Protein AF-A0A3D4JGZ0-F1 (afdb_monomer_lite)

Radius of gyration: 23.17 Å; chains: 1; bounding box: 49×45×63 Å

Structure (mmCIF, N/CA/C/O backbone):
data_AF-A0A3D4JGZ0-F1
#
_entry.id   AF-A0A3D4JGZ0-F1
#
loop_
_atom_site.group_PDB
_atom_site.id
_atom_site.type_symbol
_atom_site.label_atom_id
_atom_site.label_alt_id
_atom_site.label_comp_id
_atom_site.label_asym_id
_atom_site.label_entity_id
_atom_site.label_seq_id
_atom_site.pdbx_PDB_ins_code
_atom_site.Cartn_x
_atom_site.Cartn_y
_atom_site.Cartn_z
_atom_site.occupancy
_atom_site.B_iso_or_equiv
_atom_site.auth_seq_id
_atom_site.auth_comp_id
_atom_site.auth_asym_id
_atom_site.auth_atom_id
_atom_site.pdbx_PDB_model_num
ATOM 1 N N . MET A 1 1 ? -11.732 0.462 -23.921 1.00 42.34 1 MET A N 1
ATOM 2 C CA . MET A 1 1 ? -11.668 0.597 -22.450 1.00 42.34 1 MET A CA 1
ATOM 3 C C . MET A 1 1 ? -11.248 -0.752 -21.908 1.00 42.34 1 MET A C 1
ATOM 5 O O . MET A 1 1 ? -11.884 -1.733 -22.258 1.00 42.34 1 MET A O 1
ATOM 9 N N . ASP A 1 2 ? -10.131 -0.808 -21.186 1.00 44.56 2 ASP A N 1
ATOM 10 C CA . ASP A 1 2 ? -9.617 -2.043 -20.581 1.00 44.56 2 ASP A CA 1
ATOM 11 C C . ASP A 1 2 ? -10.617 -2.496 -19.506 1.00 44.56 2 ASP A C 1
ATOM 13 O O . ASP A 1 2 ? -10.952 -1.706 -18.616 1.00 44.56 2 ASP A O 1
ATOM 17 N N . ASP A 1 3 ? -11.158 -3.706 -19.640 1.00 46.50 3 ASP A N 1
ATOM 18 C CA . ASP A 1 3 ? -12.202 -4.254 -18.772 1.00 46.50 3 ASP A CA 1
ATOM 19 C C . ASP A 1 3 ? -11.590 -4.650 -17.423 1.00 46.50 3 ASP A C 1
ATOM 21 O O . ASP A 1 3 ? -11.393 -5.825 -17.106 1.00 46.50 3 ASP A O 1
ATOM 25 N N . ARG A 1 4 ? -11.267 -3.635 -16.609 1.00 50.75 4 ARG A N 1
ATOM 26 C CA . ARG A 1 4 ? -10.767 -3.812 -15.237 1.00 50.75 4 ARG A CA 1
ATOM 27 C C . ARG A 1 4 ? -11.737 -4.646 -14.392 1.00 50.75 4 ARG A C 1
ATOM 29 O O . ARG A 1 4 ? -11.326 -5.173 -13.364 1.00 50.75 4 ARG A O 1
ATOM 36 N N . SER A 1 5 ? -12.990 -4.819 -14.832 1.00 50.12 5 SER A N 1
ATOM 37 C CA . SER A 1 5 ? -14.014 -5.586 -14.125 1.00 50.12 5 SER A CA 1
ATOM 38 C C . SER A 1 5 ? -13.650 -7.076 -13.985 1.00 50.12 5 SER A C 1
ATOM 40 O O . SER A 1 5 ? -13.947 -7.679 -12.952 1.00 50.12 5 SER A O 1
ATOM 42 N N . LYS A 1 6 ? -12.870 -7.653 -14.912 1.00 47.19 6 LYS A N 1
ATOM 43 C CA . LYS A 1 6 ? -12.412 -9.056 -14.816 1.00 47.19 6 LYS A CA 1
ATOM 44 C C . LYS A 1 6 ? -11.413 -9.320 -13.686 1.00 47.19 6 LYS A C 1
ATOM 46 O O . LYS A 1 6 ? -11.340 -10.443 -13.201 1.00 47.19 6 LYS A O 1
ATOM 51 N N . TYR A 1 7 ? -10.709 -8.293 -13.209 1.00 50.44 7 TYR A N 1
ATOM 52 C CA . TYR A 1 7 ? -9.808 -8.396 -12.053 1.00 50.44 7 TYR A CA 1
ATOM 53 C C . TYR A 1 7 ? -10.480 -7.968 -10.729 1.00 50.44 7 TYR A C 1
ATOM 55 O O . TYR A 1 7 ? -9.919 -8.168 -9.654 1.00 50.44 7 TYR A O 1
ATOM 63 N N . THR A 1 8 ? -11.715 -7.442 -10.770 1.00 48.88 8 THR A N 1
ATOM 64 C CA . THR A 1 8 ? -12.415 -6.875 -9.592 1.00 48.88 8 THR A CA 1
ATOM 65 C C . THR A 1 8 ? -13.143 -7.880 -8.689 1.00 48.88 8 THR A C 1
ATOM 67 O O . THR A 1 8 ? -13.737 -7.487 -7.684 1.00 48.88 8 THR A O 1
ATOM 70 N N . GLN A 1 9 ? -13.080 -9.183 -8.985 1.00 54.00 9 GLN A N 1
ATOM 71 C CA . GLN A 1 9 ? -13.605 -10.241 -8.102 1.00 54.00 9 GLN A CA 1
ATOM 72 C C . GLN A 1 9 ? -12.519 -10.980 -7.297 1.00 54.00 9 GLN A C 1
ATOM 74 O O . GLN A 1 9 ? -12.815 -11.976 -6.630 1.00 54.00 9 GLN A O 1
ATOM 79 N N . GLY A 1 10 ? -11.276 -10.489 -7.320 1.00 79.69 10 GLY A N 1
ATOM 80 C CA . GLY A 1 10 ? -10.166 -11.057 -6.555 1.00 79.69 10 GLY A CA 1
ATOM 81 C C . GLY A 1 10 ? -10.317 -10.908 -5.035 1.00 79.69 10 GLY A C 1
ATOM 82 O O . GLY A 1 10 ? -11.078 -10.077 -4.533 1.00 79.69 10 GLY A O 1
ATOM 83 N N . GLY A 1 11 ? -9.554 -11.711 -4.284 1.00 83.12 11 GLY A N 1
ATOM 84 C CA . GLY A 1 11 ? -9.523 -11.660 -2.816 1.00 83.12 11 GLY A CA 1
ATOM 85 C C . GLY A 1 11 ? -9.167 -10.276 -2.258 1.00 83.12 11 GLY A C 1
ATOM 86 O O . GLY A 1 11 ? -9.759 -9.856 -1.265 1.00 83.12 11 GLY A O 1
ATOM 87 N N . TYR A 1 12 ? -8.292 -9.530 -2.945 1.00 86.88 12 TYR A N 1
ATOM 88 C CA . TYR A 1 12 ? -7.923 -8.156 -2.584 1.00 86.88 12 TYR A CA 1
ATOM 89 C C . TYR A 1 12 ? -9.131 -7.211 -2.538 1.00 86.88 12 TYR A C 1
ATOM 91 O O . TYR A 1 12 ? -9.366 -6.576 -1.516 1.00 86.88 12 TYR A O 1
ATOM 99 N N . GLU A 1 13 ? -9.951 -7.159 -3.592 1.00 88.88 13 GLU A N 1
ATOM 100 C CA . GLU A 1 13 ? -11.115 -6.263 -3.639 1.00 88.88 13 GLU A CA 1
ATOM 101 C C . GLU A 1 13 ? -12.182 -6.636 -2.606 1.00 88.88 13 GLU A C 1
ATOM 103 O O . GLU A 1 13 ? -12.817 -5.763 -2.008 1.00 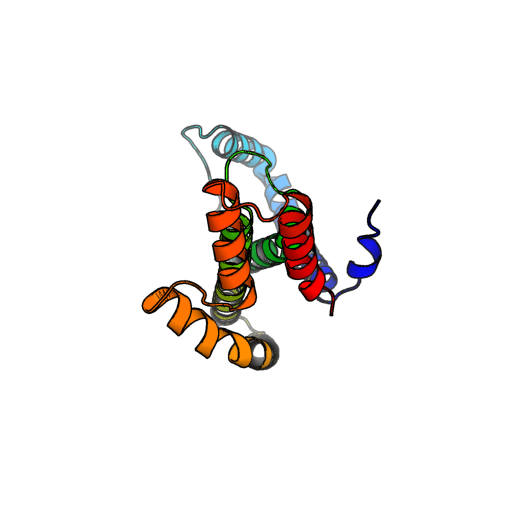88.88 13 GLU A O 1
ATOM 108 N N . LYS A 1 14 ? -12.358 -7.936 -2.336 1.00 90.44 14 LYS A N 1
ATOM 109 C CA . LYS A 1 14 ? -13.233 -8.402 -1.249 1.00 90.44 14 LYS A CA 1
ATOM 110 C C . LYS A 1 14 ? -12.728 -7.909 0.107 1.00 90.44 14 LYS A C 1
ATOM 112 O O . LYS A 1 14 ? -13.511 -7.370 0.889 1.00 90.44 14 LYS A O 1
ATOM 117 N N . PHE A 1 15 ? -11.427 -8.039 0.363 1.00 90.00 15 PHE A N 1
ATOM 118 C CA . PHE A 1 15 ? -10.811 -7.578 1.603 1.00 90.00 15 PHE A CA 1
ATOM 119 C C . PHE A 1 15 ? -10.860 -6.049 1.739 1.00 90.00 15 PHE A C 1
ATOM 121 O O . PHE A 1 15 ? -11.285 -5.541 2.776 1.00 90.00 15 PHE A O 1
ATOM 128 N N . ARG A 1 16 ? -10.551 -5.309 0.665 1.00 93.12 16 ARG A N 1
ATOM 129 C CA . ARG A 1 16 ? -10.696 -3.849 0.583 1.00 93.12 16 ARG A CA 1
ATOM 130 C C . ARG A 1 16 ? -12.107 -3.423 0.968 1.00 93.12 16 ARG A C 1
ATOM 132 O O . ARG A 1 16 ? -12.281 -2.618 1.880 1.00 93.12 16 ARG A O 1
ATOM 139 N N . LYS A 1 17 ? -13.132 -4.002 0.338 1.00 93.56 17 LYS A N 1
ATOM 140 C CA . LYS A 1 17 ? -14.536 -3.705 0.662 1.00 93.56 17 LYS A CA 1
ATOM 141 C C . LYS A 1 17 ? -14.860 -3.995 2.126 1.00 93.56 17 LYS A C 1
ATOM 143 O O . LYS A 1 17 ? -15.507 -3.164 2.757 1.00 93.56 17 LYS A O 1
ATOM 148 N N . ALA A 1 18 ? -14.380 -5.110 2.676 1.00 93.38 18 ALA A N 1
ATOM 149 C CA . ALA A 1 18 ? -14.604 -5.465 4.076 1.00 93.38 18 ALA A CA 1
ATOM 150 C C . ALA A 1 18 ? -13.989 -4.442 5.049 1.00 93.38 18 ALA A C 1
ATOM 152 O O . ALA A 1 18 ? -14.680 -3.965 5.949 1.00 93.38 18 ALA A O 1
ATOM 153 N N . VAL A 1 19 ? -12.732 -4.033 4.838 1.00 94.25 19 VAL A N 1
ATOM 154 C CA . VAL A 1 19 ? -12.060 -3.028 5.684 1.00 94.25 19 VAL A CA 1
ATOM 155 C C . VAL A 1 19 ? -12.790 -1.683 5.627 1.00 94.25 19 VAL A C 1
ATOM 157 O O . VAL A 1 19 ? -13.024 -1.049 6.661 1.00 94.25 19 VAL A O 1
ATOM 160 N N . PHE A 1 20 ? -13.199 -1.249 4.432 1.00 94.69 20 PHE A N 1
ATOM 161 C CA . PHE A 1 20 ? -13.934 0.004 4.271 1.00 94.69 20 PHE A CA 1
ATOM 162 C C . PHE A 1 20 ? -15.325 -0.066 4.910 1.00 94.69 20 PHE A C 1
ATOM 164 O O . PHE A 1 20 ? -15.676 0.849 5.654 1.00 94.69 20 PHE A O 1
ATOM 171 N N . ALA A 1 21 ? -16.071 -1.153 4.696 1.00 95.88 21 ALA A N 1
ATOM 172 C CA . ALA A 1 21 ? -17.382 -1.368 5.303 1.00 95.88 21 ALA A CA 1
ATOM 173 C C . ALA A 1 21 ? -17.313 -1.369 6.838 1.00 95.88 21 ALA A C 1
ATOM 175 O O . ALA A 1 21 ? -18.114 -0.694 7.476 1.00 95.88 21 ALA A O 1
ATOM 176 N N . MET A 1 22 ? -16.312 -2.035 7.424 1.00 95.81 22 MET A N 1
ATOM 177 C CA . MET A 1 22 ? -16.077 -2.039 8.873 1.00 95.81 22 MET A CA 1
ATOM 178 C C . MET A 1 22 ? -15.785 -0.630 9.413 1.00 95.81 22 MET A C 1
ATOM 180 O O . MET A 1 22 ? -16.280 -0.246 10.468 1.00 95.81 22 MET A O 1
ATOM 184 N N . SER A 1 23 ? -14.973 0.156 8.703 1.00 96.31 23 SER A N 1
ATOM 185 C CA . SER A 1 23 ? -14.568 1.488 9.172 1.00 96.31 23 SER A CA 1
ATOM 186 C C . SER A 1 23 ? -15.608 2.588 8.951 1.00 96.31 23 SER A C 1
ATOM 188 O O . SER A 1 23 ? -15.562 3.623 9.619 1.00 96.31 23 SER A O 1
ATOM 190 N N . LYS A 1 24 ? -16.541 2.380 8.017 1.00 96.44 24 LYS A N 1
ATOM 191 C CA . LYS A 1 24 ? -17.501 3.395 7.584 1.00 96.44 24 LYS A CA 1
ATOM 192 C C . LYS A 1 24 ? -18.393 3.911 8.724 1.00 96.44 24 LYS A C 1
ATOM 194 O O . LYS A 1 24 ? -18.430 5.126 8.879 1.00 96.44 24 LYS A O 1
ATOM 199 N N . PRO A 1 25 ? -19.025 3.076 9.573 1.00 97.25 25 PRO A N 1
ATOM 200 C CA . PRO A 1 25 ? -19.860 3.574 10.670 1.00 97.25 25 PRO A CA 1
ATOM 201 C C . PRO A 1 25 ? -19.098 4.457 11.665 1.00 97.25 25 PRO A C 1
ATOM 203 O O . PRO A 1 25 ? -19.618 5.477 12.108 1.00 97.25 25 PRO A O 1
ATOM 206 N N . VAL A 1 26 ? -17.844 4.104 11.977 1.00 96.31 26 VAL A N 1
ATOM 207 C CA . VAL A 1 26 ? -16.974 4.902 12.858 1.00 96.31 26 VAL A CA 1
ATOM 208 C C . VAL A 1 26 ? -16.670 6.263 12.237 1.00 96.31 26 VAL A C 1
ATOM 210 O O . VAL A 1 26 ? -16.764 7.290 12.908 1.00 96.31 26 VAL A O 1
ATOM 213 N N . LEU A 1 27 ? -16.317 6.279 10.951 1.00 93.94 27 LEU A N 1
ATOM 214 C CA . LEU A 1 27 ? -16.017 7.514 10.231 1.00 93.94 27 LEU A CA 1
ATOM 215 C C . LEU A 1 27 ? -17.258 8.398 10.079 1.00 93.94 27 LEU A C 1
ATOM 217 O O . LEU A 1 27 ? -17.171 9.590 10.356 1.00 93.94 27 LEU A O 1
ATOM 221 N N . ASP A 1 28 ? -18.398 7.818 9.704 1.00 95.50 28 ASP A N 1
ATOM 222 C CA . ASP A 1 28 ? -19.663 8.533 9.516 1.00 95.50 28 ASP A CA 1
ATOM 223 C C . ASP A 1 28 ? -20.142 9.141 10.845 1.00 95.50 28 ASP A C 1
ATOM 225 O O . ASP A 1 28 ? -20.489 10.321 10.892 1.00 95.50 28 ASP A O 1
ATOM 229 N N . LYS A 1 29 ? -20.081 8.385 11.952 1.00 95.69 29 LYS A N 1
ATOM 230 C CA . LYS A 1 29 ? -20.396 8.896 13.295 1.00 95.69 29 LYS A CA 1
ATOM 231 C C . LYS A 1 29 ? -19.503 10.080 13.665 1.00 95.69 29 LYS A C 1
ATOM 233 O O . LYS A 1 29 ? -20.012 11.152 13.986 1.00 95.69 29 LYS A O 1
ATOM 238 N N . ARG A 1 30 ? -18.175 9.919 13.574 1.00 93.44 30 ARG A N 1
ATOM 239 C CA . ARG A 1 30 ? -17.227 10.992 13.918 1.00 93.44 30 ARG A CA 1
ATOM 240 C C . ARG A 1 30 ? -17.402 12.219 13.031 1.00 93.44 30 ARG A C 1
ATOM 242 O O . ARG A 1 30 ? -17.307 13.335 13.535 1.00 93.44 30 ARG A O 1
ATOM 249 N N . PHE A 1 31 ? -17.656 12.022 11.739 1.00 93.75 31 PHE A N 1
ATOM 250 C CA . PHE A 1 31 ? -17.933 13.104 10.802 1.00 93.75 31 PHE A CA 1
ATOM 251 C C . PHE A 1 31 ? -19.204 13.865 11.188 1.00 93.75 31 PHE A C 1
ATOM 253 O O . PHE A 1 31 ? -19.172 15.089 11.262 1.00 93.75 31 PHE A O 1
ATOM 260 N N . ASN A 1 32 ? -20.295 13.159 11.486 1.00 95.12 32 ASN A N 1
ATOM 261 C CA . ASN A 1 32 ? -21.568 13.781 11.845 1.00 95.12 32 ASN A CA 1
ATOM 262 C C . ASN A 1 32 ? -21.486 14.541 13.177 1.00 95.12 32 ASN A C 1
ATOM 264 O O . ASN A 1 32 ? -21.973 15.665 13.266 1.00 95.12 32 ASN A O 1
ATOM 268 N N . GLU A 1 33 ? -20.820 13.974 14.185 1.00 95.94 33 GLU A N 1
ATOM 269 C CA . GLU A 1 33 ? -20.641 14.611 15.497 1.00 95.94 33 GLU A CA 1
ATOM 270 C C . GLU A 1 33 ? -19.688 15.820 15.456 1.00 95.94 33 GLU A C 1
ATOM 272 O O . GLU A 1 33 ? -19.804 16.718 16.285 1.00 95.94 33 GLU A O 1
ATOM 277 N N . ASN A 1 34 ? -18.748 15.867 14.501 1.00 95.56 34 ASN A N 1
ATOM 278 C CA . ASN A 1 34 ? -17.657 16.853 14.473 1.00 95.56 34 ASN A CA 1
ATOM 279 C C . ASN A 1 34 ? -17.514 17.539 13.101 1.00 95.56 34 ASN A C 1
ATOM 281 O O . ASN A 1 34 ? -16.404 17.869 12.676 1.00 95.56 34 ASN A O 1
ATOM 285 N N . ARG A 1 35 ? -18.622 17.750 12.377 1.00 96.06 35 ARG A N 1
ATOM 286 C CA . ARG A 1 35 ? -18.610 18.219 10.977 1.00 96.06 35 ARG A CA 1
ATOM 287 C C . ARG A 1 35 ? -17.828 19.521 10.780 1.00 96.06 35 ARG A C 1
ATOM 289 O O . ARG A 1 35 ? -17.045 19.629 9.838 1.00 96.06 35 ARG A O 1
ATOM 296 N N . ASN A 1 36 ? -18.013 20.492 11.675 1.00 97.38 36 ASN A N 1
ATOM 297 C CA . ASN A 1 36 ? -17.323 21.784 11.606 1.00 97.38 36 ASN A CA 1
ATOM 298 C C . ASN A 1 36 ? -15.811 21.634 11.824 1.00 97.38 36 ASN A C 1
ATOM 300 O O . ASN A 1 36 ? -15.031 22.180 11.045 1.00 97.38 36 ASN A O 1
ATOM 304 N N . GLU A 1 37 ? -15.392 20.842 12.821 1.00 97.19 37 GLU A N 1
ATOM 305 C CA . GLU A 1 37 ? -13.971 20.530 13.022 1.00 97.19 37 GLU A CA 1
ATOM 306 C C . GLU A 1 37 ? -13.388 19.836 11.792 1.00 97.19 37 GLU A C 1
ATOM 308 O O . GLU A 1 37 ? -12.301 20.189 11.345 1.00 97.19 37 GLU A O 1
ATOM 313 N N . TRP A 1 38 ? -14.117 18.887 11.198 1.00 95.62 38 TRP A N 1
ATOM 314 C CA . TRP A 1 38 ? -13.656 18.172 10.012 1.00 95.62 38 TRP A CA 1
ATOM 315 C C . TRP A 1 38 ? -13.410 19.110 8.825 1.00 95.62 38 TRP A C 1
ATOM 317 O O . TRP A 1 38 ? -12.402 18.958 8.134 1.00 95.62 38 TRP A O 1
ATOM 327 N N . ILE A 1 39 ? -14.280 20.102 8.602 1.00 96.31 39 ILE A N 1
ATOM 328 C CA . ILE A 1 39 ? -14.087 21.124 7.560 1.00 96.31 39 ILE A CA 1
ATOM 329 C C . ILE A 1 39 ? -12.807 21.926 7.828 1.00 96.31 39 ILE A C 1
ATOM 331 O O . ILE A 1 39 ? -12.002 22.109 6.914 1.00 96.31 39 ILE A O 1
ATOM 335 N N . VAL A 1 40 ? -12.586 22.362 9.074 1.00 97.81 40 VAL A N 1
ATOM 336 C CA . VAL A 1 40 ? -11.383 23.115 9.470 1.00 97.81 40 VAL A CA 1
ATOM 337 C C . VAL A 1 40 ? -10.121 22.270 9.294 1.00 97.81 40 VAL A C 1
ATOM 339 O O . VAL A 1 40 ? -9.171 22.719 8.657 1.00 97.81 40 VAL A O 1
ATOM 342 N N . ILE A 1 41 ? -10.123 21.032 9.792 1.00 96.81 41 ILE A N 1
ATOM 343 C CA . ILE A 1 41 ? -9.007 20.086 9.665 1.00 96.81 41 ILE A CA 1
ATOM 344 C C . ILE A 1 41 ? -8.690 19.834 8.191 1.00 96.81 41 ILE A C 1
ATOM 346 O O . ILE A 1 41 ? -7.535 19.938 7.782 1.00 96.81 41 ILE A O 1
ATOM 350 N N . THR A 1 42 ? -9.709 19.550 7.379 1.00 95.31 42 THR A N 1
ATOM 351 C CA . THR A 1 42 ? -9.547 19.269 5.948 1.00 95.31 42 THR A CA 1
ATOM 352 C C . THR A 1 42 ? -8.986 20.481 5.217 1.00 95.31 42 THR A C 1
ATOM 354 O O . THR A 1 42 ? -8.026 20.342 4.465 1.00 95.31 42 THR A O 1
ATOM 357 N N . LYS A 1 43 ? -9.506 21.684 5.487 1.00 97.62 43 LYS A N 1
ATOM 358 C CA . LYS A 1 43 ? -8.965 22.934 4.940 1.00 97.62 43 LYS A CA 1
ATOM 359 C C . LYS A 1 43 ? -7.496 23.120 5.337 1.00 97.62 43 LYS A C 1
ATOM 361 O O . LYS A 1 43 ? -6.660 23.388 4.477 1.00 97.62 43 LYS A O 1
ATOM 366 N N . ASN A 1 44 ? -7.165 22.920 6.611 1.00 98.00 44 ASN A N 1
ATOM 367 C CA . ASN A 1 44 ? -5.801 23.093 7.103 1.00 98.00 44 ASN A CA 1
ATOM 368 C C . ASN A 1 44 ? -4.821 22.080 6.499 1.00 98.00 44 ASN A C 1
ATOM 370 O O . ASN A 1 44 ? -3.683 22.440 6.205 1.00 98.00 44 ASN A O 1
ATOM 374 N N . ILE A 1 45 ? -5.248 20.832 6.288 1.00 95.94 45 ILE A N 1
ATOM 375 C CA . ILE A 1 45 ? -4.434 19.802 5.631 1.00 95.94 45 ILE A CA 1
ATOM 376 C C . ILE A 1 45 ? -4.274 20.117 4.139 1.00 95.94 45 ILE A C 1
ATOM 378 O O . ILE A 1 45 ? -3.144 20.197 3.664 1.00 95.94 45 ILE A O 1
ATOM 382 N N . LEU A 1 46 ? -5.376 20.336 3.412 1.00 95.88 46 LEU A N 1
ATOM 383 C CA . LEU A 1 46 ? -5.363 20.528 1.956 1.00 95.88 46 LEU A CA 1
ATOM 384 C C . LEU A 1 46 ? -4.599 21.783 1.526 1.00 95.88 46 LEU A C 1
ATOM 386 O O . LEU A 1 46 ? -3.887 21.751 0.528 1.00 95.88 46 LEU A O 1
ATOM 390 N N . PHE A 1 47 ? -4.723 22.877 2.278 1.00 97.44 47 PHE A N 1
ATOM 391 C CA . PHE A 1 47 ? -4.067 24.149 1.960 1.00 97.44 47 PHE A CA 1
ATOM 392 C C . PHE A 1 47 ? -2.798 24.393 2.785 1.00 97.44 47 PHE A C 1
ATOM 394 O O . PHE A 1 47 ? -2.294 25.514 2.811 1.00 97.44 47 PHE A O 1
ATOM 401 N N . ASN A 1 48 ? -2.304 23.366 3.490 1.00 96.12 48 ASN A N 1
ATOM 402 C CA . ASN A 1 48 ? -1.150 23.439 4.390 1.00 96.12 48 ASN A CA 1
ATOM 403 C C . ASN A 1 48 ? -1.180 24.660 5.336 1.00 96.12 48 ASN A C 1
ATOM 405 O O . ASN A 1 48 ? -0.167 25.318 5.581 1.00 96.12 48 ASN A O 1
ATOM 409 N N . GLN A 1 49 ? -2.359 24.991 5.860 1.00 97.88 49 GLN A N 1
ATOM 410 C CA . GLN A 1 49 ? -2.524 26.126 6.763 1.00 97.88 49 GLN A CA 1
ATOM 411 C C . GLN A 1 49 ? -2.056 25.746 8.172 1.00 97.88 49 GLN A C 1
ATOM 413 O O . GLN A 1 49 ? -2.101 24.582 8.593 1.00 97.88 49 GLN A O 1
ATOM 418 N N . LYS A 1 50 ? -1.584 26.748 8.921 1.00 97.00 50 LYS A N 1
ATOM 419 C CA . LYS A 1 50 ? -1.351 26.603 10.363 1.00 97.00 50 LYS A CA 1
ATOM 420 C C . LYS A 1 50 ? -2.703 26.429 11.065 1.00 97.00 50 LYS A C 1
ATOM 422 O O . LYS A 1 50 ? -3.679 27.054 10.667 1.00 97.00 50 LYS A O 1
ATOM 427 N N . GLY A 1 51 ? -2.748 25.615 12.118 1.00 96.06 51 GLY A N 1
ATOM 428 C CA . GLY A 1 51 ? -3.953 25.415 12.926 1.00 96.06 51 GLY A CA 1
ATOM 429 C C . GLY A 1 51 ? -4.233 23.950 13.244 1.00 96.06 51 GLY A C 1
ATOM 430 O O . GLY A 1 51 ? -3.350 23.095 13.154 1.00 96.06 51 GLY A O 1
ATOM 431 N N . GLN A 1 52 ? -5.478 23.673 13.629 1.00 96.56 52 GLN A N 1
ATOM 432 C CA . GLN A 1 52 ? -5.948 22.345 14.007 1.00 96.56 52 GLN A CA 1
ATOM 433 C C . GLN A 1 52 ? -5.866 21.366 12.824 1.00 96.56 52 GLN A C 1
ATOM 435 O O . GLN A 1 52 ? -6.482 21.593 11.783 1.00 96.56 52 GLN A O 1
ATOM 440 N N . LYS A 1 53 ? -5.117 20.270 12.990 1.00 95.62 53 LYS A N 1
ATOM 441 C CA . LYS A 1 53 ? -4.979 19.182 11.995 1.00 95.62 53 LYS A CA 1
ATOM 442 C C . LYS A 1 53 ? -5.518 17.836 12.497 1.00 95.62 53 LYS A C 1
ATOM 444 O O . LYS A 1 53 ? -5.436 16.833 11.797 1.00 95.62 53 LYS A O 1
ATOM 449 N N . THR A 1 54 ? -6.071 17.815 13.705 1.00 94.25 54 THR A N 1
ATOM 450 C CA . THR A 1 54 ? -6.632 16.634 14.368 1.00 94.25 54 THR A CA 1
ATOM 451 C C . THR A 1 54 ? -7.905 17.022 15.107 1.00 94.25 54 THR A C 1
ATOM 453 O O . THR A 1 54 ? -8.047 18.168 15.526 1.00 94.25 54 THR A O 1
ATOM 456 N N . PHE A 1 55 ? -8.822 16.075 15.297 1.00 93.75 55 PHE A N 1
ATOM 457 C CA . PHE A 1 55 ? -10.023 16.304 16.106 1.00 93.75 55 PHE A CA 1
ATOM 458 C C . PHE A 1 55 ? -9.666 16.678 17.544 1.00 93.75 55 PHE A C 1
ATOM 460 O O . PHE A 1 55 ? -8.689 16.156 18.086 1.00 93.75 55 PHE A O 1
ATOM 467 N N . SER A 1 56 ? -10.476 17.538 18.159 1.00 95.50 56 SER A N 1
ATOM 468 C CA . SER A 1 56 ? -10.293 17.942 19.559 1.00 95.50 56 SER A CA 1
ATOM 469 C C . SER A 1 56 ? -10.523 16.758 20.501 1.00 95.50 56 SER A C 1
ATOM 471 O O . SER A 1 56 ? -9.776 16.543 21.453 1.00 95.50 56 SER A O 1
ATOM 473 N N . LYS A 1 57 ? -11.551 15.951 20.208 1.00 94.94 57 LYS A N 1
ATOM 474 C CA . LYS A 1 57 ? -11.889 14.753 20.978 1.00 94.94 57 LYS A CA 1
ATOM 475 C C . LYS A 1 57 ? -11.142 13.526 20.431 1.00 94.94 57 LYS A C 1
ATOM 477 O O . LYS A 1 57 ? -11.341 13.173 19.258 1.00 94.94 57 LYS A O 1
ATOM 482 N N . PRO A 1 58 ? -10.334 12.826 21.249 1.00 94.81 58 PRO A N 1
ATOM 483 C CA . PRO A 1 58 ? -9.658 11.611 20.809 1.00 94.81 58 PRO A CA 1
ATOM 484 C C . PRO A 1 58 ? -10.665 10.492 20.480 1.00 94.81 58 PRO A C 1
ATOM 486 O O . PRO A 1 58 ? -11.811 10.528 20.941 1.00 94.81 58 PRO A O 1
ATOM 489 N N . PRO A 1 59 ? -10.281 9.505 19.654 1.00 95.31 59 PRO A N 1
ATOM 490 C CA . PRO A 1 59 ? -11.092 8.313 19.434 1.00 95.31 59 PRO A CA 1
ATOM 491 C C . PRO A 1 59 ? -11.264 7.483 20.700 1.00 95.31 59 PRO A C 1
ATOM 493 O O . PRO A 1 59 ? -10.388 7.452 21.565 1.00 95.31 59 PRO A O 1
ATOM 496 N N . THR A 1 60 ? -12.403 6.792 20.797 1.00 95.31 60 THR A N 1
ATOM 497 C CA . THR A 1 60 ? -12.537 5.702 21.772 1.00 95.31 60 THR A CA 1
ATOM 498 C C . THR A 1 60 ? -11.550 4.584 21.421 1.00 95.31 60 THR A C 1
ATOM 500 O O . THR A 1 60 ? -11.029 4.530 20.306 1.00 95.31 60 THR A O 1
ATOM 503 N N . LYS A 1 61 ? -11.294 3.652 22.346 1.00 92.44 61 LYS A N 1
ATOM 504 C CA . LYS A 1 61 ? -10.378 2.527 22.081 1.00 92.44 61 LYS A CA 1
ATOM 505 C C . LYS A 1 61 ? -10.822 1.676 20.885 1.00 92.44 61 LYS A C 1
ATOM 507 O O . LYS A 1 61 ? -9.990 1.260 20.087 1.00 92.44 61 LYS A O 1
ATOM 512 N N . GLU A 1 62 ? -12.123 1.445 20.742 1.00 92.38 62 GLU A N 1
ATOM 513 C CA . GLU A 1 62 ? -12.702 0.688 19.623 1.00 92.38 62 GLU A CA 1
ATOM 514 C C . GLU A 1 62 ? -12.529 1.434 18.296 1.00 92.38 62 GLU A C 1
ATOM 516 O O . GLU A 1 62 ? -12.059 0.862 17.311 1.00 92.38 62 GLU A O 1
ATOM 521 N N . GLU A 1 63 ? -12.830 2.738 18.285 1.00 94.94 63 GLU A N 1
ATOM 522 C CA . GLU A 1 63 ? -12.602 3.594 17.120 1.00 94.94 63 GLU A CA 1
ATOM 523 C C . GLU A 1 63 ? -11.117 3.614 16.745 1.00 94.94 63 GLU A C 1
ATOM 525 O O . GLU A 1 63 ? -10.769 3.503 15.572 1.00 94.94 63 GLU A O 1
ATOM 530 N N . GLU A 1 64 ? -10.225 3.706 17.731 1.00 94.44 64 GLU A N 1
ATOM 531 C CA . GLU A 1 64 ? -8.780 3.715 17.529 1.00 94.44 64 GLU A CA 1
ATOM 532 C C . GLU A 1 64 ? -8.287 2.414 16.881 1.00 94.44 64 GLU A C 1
ATOM 534 O O . GLU A 1 64 ? -7.490 2.468 15.940 1.00 94.44 64 GLU A O 1
ATOM 539 N N . ILE A 1 65 ? -8.771 1.252 17.333 1.00 94.38 65 ILE A N 1
ATOM 540 C CA . ILE A 1 65 ? -8.442 -0.047 16.727 1.00 94.38 65 ILE A CA 1
ATOM 541 C C . ILE A 1 65 ? -8.884 -0.065 15.259 1.00 94.38 65 ILE A C 1
ATOM 543 O O . ILE A 1 65 ? -8.063 -0.330 14.379 1.00 94.38 65 ILE A O 1
ATOM 547 N N . ILE A 1 66 ? -10.142 0.286 14.977 1.00 95.56 66 ILE A N 1
ATOM 548 C CA . ILE A 1 66 ? -10.707 0.295 13.618 1.00 95.56 66 ILE A CA 1
ATOM 549 C C . ILE A 1 66 ? -9.937 1.254 12.700 1.00 95.56 66 ILE A C 1
ATOM 551 O O . ILE A 1 66 ? -9.558 0.887 11.583 1.00 95.56 66 ILE A O 1
ATOM 555 N N . LEU A 1 67 ? -9.648 2.468 13.174 1.00 95.25 67 LEU A N 1
ATOM 556 C CA . LEU A 1 67 ? -8.896 3.471 12.420 1.00 95.25 67 LEU A CA 1
ATOM 557 C C . LEU A 1 67 ? -7.456 3.018 12.153 1.00 95.25 67 LEU A C 1
ATOM 559 O O . LEU A 1 67 ? -6.950 3.229 11.050 1.00 95.25 67 LEU A O 1
ATOM 563 N N . LYS A 1 68 ? -6.798 2.353 13.111 1.00 95.81 68 LYS A N 1
ATOM 564 C CA . LYS A 1 68 ? -5.439 1.819 12.925 1.00 95.81 68 LYS A CA 1
ATOM 565 C C . LYS A 1 68 ? -5.393 0.626 11.971 1.00 95.81 68 LYS A C 1
ATOM 567 O O . LYS A 1 68 ? -4.427 0.535 11.208 1.00 95.81 68 LYS A O 1
ATOM 572 N N . ILE A 1 69 ? -6.404 -0.249 11.992 1.00 95.38 69 ILE A N 1
ATOM 573 C CA . ILE A 1 69 ? -6.564 -1.353 11.029 1.00 95.38 69 ILE A CA 1
ATOM 574 C C . ILE A 1 69 ? -6.737 -0.783 9.624 1.00 95.38 69 ILE A C 1
ATOM 576 O O . ILE A 1 69 ? -5.989 -1.156 8.721 1.00 95.38 69 ILE A O 1
ATOM 580 N N . ARG A 1 70 ? -7.662 0.168 9.443 1.00 96.25 70 ARG A N 1
ATOM 581 C CA . ARG A 1 70 ? -7.884 0.832 8.153 1.00 96.25 70 ARG A CA 1
ATOM 582 C C . ARG A 1 70 ? -6.630 1.554 7.664 1.00 96.25 70 ARG A C 1
ATOM 584 O O . ARG A 1 70 ? -6.258 1.408 6.508 1.00 96.25 70 ARG A O 1
ATOM 591 N N . GLY A 1 71 ? -5.973 2.318 8.535 1.00 95.75 71 GLY A N 1
ATOM 592 C CA . GLY A 1 71 ? -4.762 3.059 8.186 1.00 95.75 71 GLY A CA 1
ATOM 593 C C . GLY A 1 71 ? -3.628 2.142 7.730 1.00 95.75 71 GLY A C 1
ATOM 594 O O . GLY A 1 71 ? -3.016 2.403 6.705 1.00 95.75 71 GLY A O 1
ATOM 595 N N . GLY A 1 72 ? -3.389 1.034 8.440 1.00 95.44 72 GLY A N 1
ATOM 596 C CA . GLY A 1 72 ? -2.381 0.059 8.014 1.00 95.44 72 GLY A CA 1
ATOM 597 C C . GLY A 1 72 ? -2.743 -0.648 6.704 1.00 95.44 72 GLY A C 1
ATOM 598 O O . GLY A 1 72 ? -1.869 -0.861 5.872 1.00 95.44 72 GLY A O 1
ATOM 599 N N . PHE A 1 73 ? -4.029 -0.938 6.480 1.00 95.88 73 PHE A N 1
ATOM 600 C CA . PHE A 1 73 ? -4.485 -1.501 5.210 1.00 95.88 73 PHE A CA 1
ATOM 601 C C . PHE A 1 73 ? -4.310 -0.526 4.039 1.00 95.88 73 PHE A C 1
ATOM 603 O O . PHE A 1 73 ? -3.914 -0.950 2.961 1.00 95.88 73 PHE A O 1
ATOM 610 N N . ASN A 1 74 ? -4.564 0.770 4.235 1.00 96.00 74 ASN A N 1
ATOM 611 C CA . ASN A 1 74 ? -4.380 1.762 3.175 1.00 96.00 74 ASN A CA 1
ATOM 612 C C . ASN A 1 74 ? -2.932 1.800 2.663 1.00 96.00 74 ASN A C 1
ATOM 614 O O . ASN A 1 74 ? -2.732 1.904 1.462 1.00 96.00 74 ASN A O 1
ATOM 618 N N . GLU A 1 75 ? -1.933 1.669 3.538 1.00 95.56 75 GLU A N 1
ATOM 619 C CA . GLU A 1 75 ? -0.522 1.605 3.125 1.00 95.56 75 GLU A CA 1
ATOM 620 C C . GLU A 1 75 ? -0.226 0.376 2.249 1.00 95.56 75 GLU A C 1
ATOM 622 O O . GLU A 1 75 ? 0.500 0.471 1.263 1.00 95.56 75 GLU A O 1
ATOM 627 N N . ILE A 1 76 ? -0.822 -0.773 2.585 1.00 94.62 76 ILE A N 1
ATOM 628 C CA . ILE A 1 76 ? -0.734 -2.008 1.790 1.00 94.62 76 ILE A CA 1
ATOM 629 C C . ILE A 1 76 ? -1.420 -1.816 0.433 1.00 94.62 76 ILE A C 1
ATOM 631 O O . ILE A 1 76 ? -0.848 -2.150 -0.601 1.00 94.62 76 ILE A O 1
ATOM 635 N N . ALA A 1 77 ? -2.634 -1.258 0.440 1.00 94.94 77 ALA A N 1
ATOM 636 C CA . ALA A 1 77 ? -3.416 -0.993 -0.761 1.00 94.94 77 ALA A CA 1
ATOM 637 C C . ALA A 1 77 ? -2.680 -0.047 -1.716 1.00 94.94 77 ALA A C 1
ATOM 639 O O . ALA A 1 77 ? -2.654 -0.303 -2.911 1.00 94.94 77 ALA A O 1
ATOM 640 N N . LEU A 1 78 ? -2.021 0.992 -1.195 1.00 94.12 78 LEU A N 1
ATOM 641 C CA . LEU A 1 78 ? -1.225 1.913 -2.006 1.00 94.12 78 LEU A CA 1
ATOM 642 C C . LEU A 1 78 ? -0.036 1.217 -2.678 1.00 94.12 78 LEU A C 1
ATOM 644 O O . LEU A 1 78 ? 0.169 1.428 -3.866 1.00 94.12 78 LEU A O 1
ATOM 648 N N . SER A 1 79 ? 0.716 0.364 -1.971 1.00 93.25 79 SER A N 1
ATOM 649 C CA . SER A 1 79 ? 1.792 -0.413 -2.614 1.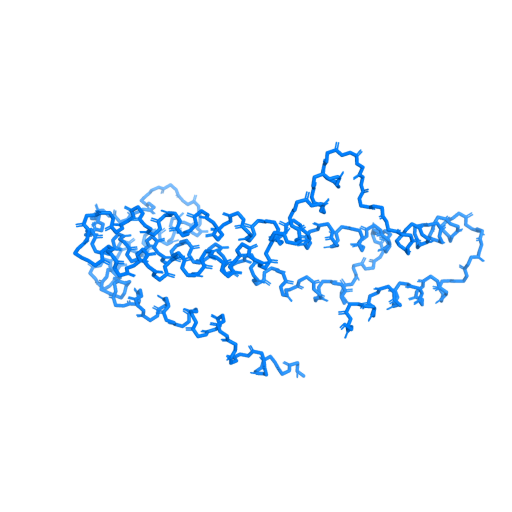00 93.25 79 SER A CA 1
ATOM 650 C C . SER A 1 79 ? 1.262 -1.370 -3.675 1.00 93.25 79 SER A C 1
ATOM 652 O O . SER A 1 79 ? 1.826 -1.460 -4.763 1.00 93.25 79 SER A O 1
ATOM 654 N N . TYR A 1 80 ? 0.163 -2.069 -3.384 1.00 92.56 80 TYR A N 1
ATOM 655 C CA . TYR A 1 80 ? -0.461 -2.961 -4.357 1.00 92.56 80 TYR A CA 1
ATOM 656 C C . TYR A 1 80 ? -0.926 -2.196 -5.603 1.00 92.56 80 TYR A C 1
ATOM 658 O O . TYR A 1 80 ? -0.587 -2.579 -6.722 1.00 92.56 80 TYR A O 1
ATOM 666 N N . ASP A 1 81 ? -1.644 -1.087 -5.415 1.00 91.88 81 ASP A N 1
ATOM 667 C CA . ASP A 1 81 ? -2.129 -0.243 -6.504 1.00 91.88 81 ASP A CA 1
ATOM 668 C C . ASP A 1 81 ? -0.928 0.272 -7.335 1.00 91.88 81 ASP A C 1
ATOM 670 O O . ASP A 1 81 ? -0.916 0.071 -8.551 1.00 91.88 81 ASP A O 1
ATOM 674 N N . SER A 1 82 ? 0.146 0.772 -6.702 1.00 92.50 82 SER A N 1
ATOM 675 C CA . SER A 1 82 ? 1.400 1.159 -7.379 1.00 92.50 82 SER A CA 1
ATOM 676 C C . SER A 1 82 ? 1.984 0.034 -8.240 1.00 92.50 82 SER A C 1
ATOM 678 O O . SER A 1 82 ? 2.319 0.256 -9.406 1.00 92.50 82 SER A O 1
ATOM 680 N N . MET A 1 83 ? 2.066 -1.195 -7.718 1.00 90.88 83 MET A N 1
ATOM 681 C CA . MET A 1 83 ? 2.545 -2.351 -8.487 1.00 90.88 83 MET A CA 1
ATOM 682 C C . MET A 1 83 ? 1.668 -2.638 -9.710 1.00 90.88 83 MET A C 1
ATOM 684 O O . MET A 1 83 ? 2.189 -2.944 -10.783 1.00 90.88 83 MET A O 1
ATOM 688 N N . THR A 1 84 ? 0.344 -2.524 -9.576 1.00 89.19 84 THR A N 1
ATOM 689 C CA . THR A 1 84 ? -0.586 -2.745 -10.698 1.00 89.19 84 THR A CA 1
ATOM 690 C C . THR A 1 84 ? -0.551 -1.626 -11.742 1.00 89.19 84 THR A C 1
ATOM 692 O O . THR A 1 84 ? -0.879 -1.855 -12.909 1.00 89.19 84 THR A O 1
ATOM 695 N N . GLU A 1 85 ? -0.121 -0.424 -11.355 1.00 90.69 85 GLU A N 1
ATOM 696 C CA . GLU A 1 85 ? 0.026 0.727 -12.246 1.00 90.69 85 GLU A CA 1
ATOM 697 C C . GLU A 1 85 ? 1.351 0.727 -13.016 1.00 90.69 85 GLU A C 1
ATOM 699 O O . GLU A 1 85 ? 1.400 1.237 -14.137 1.00 90.69 85 GLU A O 1
ATOM 704 N N . ILE A 1 86 ? 2.409 0.112 -12.480 1.00 89.81 86 ILE A N 1
ATOM 705 C CA . ILE A 1 86 ? 3.731 0.035 -13.124 1.00 89.81 86 ILE A CA 1
ATOM 706 C C . ILE A 1 86 ? 3.684 -0.431 -14.594 1.00 89.81 86 ILE A C 1
ATOM 708 O O . ILE A 1 86 ? 4.261 0.244 -15.459 1.00 89.81 86 ILE A O 1
ATOM 712 N N . PRO A 1 87 ? 2.951 -1.502 -14.951 1.00 87.00 87 PRO A N 1
ATOM 713 C CA . PRO A 1 87 ?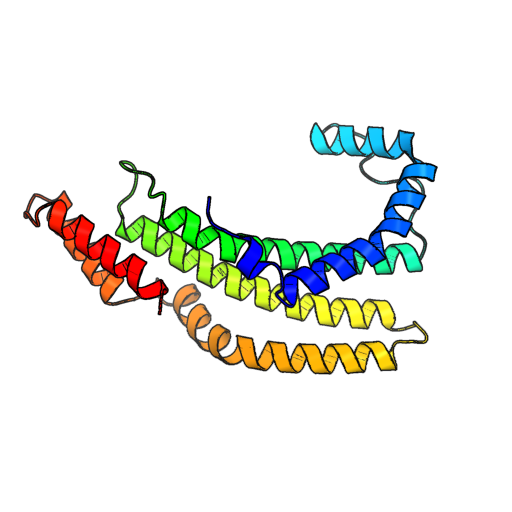 2.796 -1.913 -16.345 1.00 87.00 87 PRO A CA 1
ATOM 714 C C . PRO A 1 87 ? 2.156 -0.847 -17.249 1.00 87.00 87 PRO A C 1
ATOM 716 O O . PRO A 1 87 ? 2.361 -0.859 -18.465 1.00 87.00 87 PRO A O 1
ATOM 719 N N . LEU A 1 88 ? 1.371 0.082 -16.696 1.00 87.69 88 LEU A N 1
ATOM 720 C CA . LEU A 1 88 ? 0.795 1.203 -17.443 1.00 87.69 88 LEU A CA 1
ATOM 721 C C . LEU A 1 88 ? 1.853 2.263 -17.764 1.00 87.69 88 LEU A C 1
ATOM 723 O O . LEU A 1 88 ? 1.819 2.825 -18.862 1.00 87.69 88 LEU A O 1
ATOM 727 N N . TYR A 1 89 ? 2.812 2.494 -16.861 1.00 85.50 89 TYR A N 1
ATOM 728 C CA . TYR A 1 89 ? 3.949 3.384 -17.112 1.00 85.50 89 TYR A CA 1
ATOM 729 C C . TYR A 1 89 ? 4.864 2.825 -18.209 1.00 85.50 89 TYR A C 1
ATOM 731 O O . TYR A 1 89 ? 5.257 3.574 -19.102 1.00 85.50 89 TYR A O 1
ATOM 739 N N . LEU A 1 90 ? 5.092 1.504 -18.247 1.00 84.88 90 LEU A N 1
ATOM 740 C CA . LEU A 1 90 ? 5.839 0.851 -19.338 1.00 84.88 90 LEU A CA 1
ATOM 741 C C . LEU A 1 90 ? 5.223 1.107 -20.722 1.00 84.88 90 LEU A C 1
ATOM 743 O O . LEU A 1 90 ? 5.942 1.284 -21.705 1.00 84.88 90 LEU A O 1
ATOM 747 N N . LYS A 1 91 ? 3.888 1.161 -20.815 1.00 83.62 91 LYS A N 1
ATOM 748 C CA . LYS A 1 91 ? 3.180 1.439 -22.079 1.00 83.62 91 LYS A CA 1
ATOM 749 C C . LYS A 1 91 ? 3.340 2.891 -22.541 1.00 83.62 91 LYS A C 1
ATOM 751 O O . LYS A 1 91 ? 3.232 3.157 -23.737 1.00 83.62 91 LYS A O 1
ATOM 756 N N . LYS A 1 92 ? 3.566 3.829 -21.616 1.00 83.94 92 LYS A N 1
ATOM 757 C CA . LYS A 1 92 ? 3.669 5.274 -21.875 1.00 83.94 92 LYS A CA 1
ATOM 758 C C . LYS A 1 92 ? 5.098 5.765 -21.670 1.00 83.94 92 LYS A C 1
ATOM 760 O O . LYS A 1 92 ? 5.352 6.643 -20.852 1.00 83.94 92 LYS A O 1
ATOM 765 N N . TYR A 1 93 ? 6.020 5.206 -22.446 1.00 80.19 93 TYR A N 1
ATOM 766 C CA . TYR A 1 93 ? 7.398 5.679 -22.476 1.00 80.19 93 TYR A CA 1
ATOM 767 C C . TYR A 1 93 ? 7.458 7.198 -22.752 1.00 80.19 93 TYR A C 1
ATOM 769 O O . TYR A 1 93 ? 6.965 7.631 -23.804 1.00 80.19 93 TYR A O 1
ATOM 777 N N . PRO A 1 94 ? 8.051 8.015 -21.858 1.00 78.88 94 PRO A N 1
ATOM 778 C CA . PRO A 1 94 ? 8.230 9.441 -22.095 1.00 78.88 94 PRO A CA 1
ATOM 779 C C . PRO A 1 94 ? 9.296 9.628 -23.180 1.00 78.88 94 PRO A C 1
ATOM 781 O O . PRO A 1 94 ? 10.498 9.544 -22.937 1.00 78.88 94 PRO A O 1
ATOM 784 N N . GLN A 1 95 ? 8.851 9.825 -24.420 1.00 69.62 95 GLN A N 1
ATOM 785 C CA . GLN A 1 95 ? 9.756 9.989 -25.554 1.00 69.62 95 GLN A CA 1
ATOM 786 C C . GLN A 1 95 ? 10.640 11.239 -25.371 1.00 69.62 95 GLN A C 1
ATOM 788 O O . GLN A 1 95 ? 10.147 12.287 -24.960 1.00 69.62 95 GLN A O 1
ATOM 793 N N . LYS A 1 96 ? 11.917 11.127 -25.778 1.00 69.12 96 LYS A N 1
ATOM 794 C CA . LYS A 1 96 ? 12.917 12.202 -25.999 1.00 69.12 96 LYS A CA 1
ATOM 795 C C . LYS A 1 96 ? 13.814 12.654 -24.834 1.00 69.12 96 LYS A C 1
ATOM 797 O O . LYS A 1 96 ? 14.757 13.381 -25.116 1.00 69.12 96 LYS A O 1
ATOM 802 N N . LEU A 1 97 ? 13.594 12.238 -23.584 1.00 74.56 97 LEU A N 1
ATOM 803 C CA . LEU A 1 97 ? 14.399 12.742 -22.445 1.00 74.56 97 LEU A CA 1
ATOM 804 C C . LEU A 1 97 ? 15.318 11.709 -21.779 1.00 74.56 97 LEU A C 1
ATOM 806 O O . LEU A 1 97 ? 16.262 12.086 -21.094 1.00 74.56 97 LEU A O 1
ATOM 810 N N . ILE A 1 98 ? 15.045 10.418 -21.949 1.00 85.31 98 ILE A N 1
ATOM 811 C CA . ILE A 1 98 ? 15.748 9.322 -21.267 1.00 85.31 98 ILE A CA 1
ATOM 812 C C . ILE A 1 98 ? 16.019 8.232 -22.313 1.00 85.31 98 ILE A C 1
ATOM 814 O O . ILE A 1 98 ? 15.369 8.225 -23.353 1.00 85.31 98 ILE A O 1
ATOM 818 N N . TRP A 1 99 ? 16.992 7.349 -22.093 1.00 88.12 99 TRP A N 1
ATOM 819 C CA . TRP A 1 99 ? 17.174 6.130 -22.894 1.00 88.12 99 TRP A CA 1
ATOM 820 C C . TRP A 1 99 ? 16.137 5.070 -22.492 1.00 88.12 99 TRP A C 1
ATOM 822 O O . TRP A 1 99 ? 15.750 4.991 -21.322 1.00 88.12 99 TRP A O 1
ATOM 832 N N . LYS A 1 100 ? 15.672 4.232 -23.420 1.00 86.81 100 LYS A N 1
ATOM 833 C CA . LYS A 1 100 ? 14.625 3.237 -23.135 1.00 86.81 100 LYS A CA 1
ATOM 834 C C . LYS A 1 100 ? 15.097 2.176 -22.167 1.00 86.81 100 LYS A C 1
ATOM 836 O O . LYS A 1 100 ? 14.312 1.777 -21.312 1.00 86.81 100 LYS A O 1
ATOM 841 N N . SER A 1 101 ? 16.356 1.756 -22.271 1.00 88.62 101 SER A N 1
ATOM 842 C CA . SER A 1 101 ? 16.978 0.852 -21.306 1.00 88.62 101 SER A CA 1
ATOM 843 C C . SER A 1 101 ? 16.965 1.454 -19.907 1.00 88.62 101 SER A C 1
ATOM 845 O O . SER A 1 101 ? 16.533 0.794 -18.973 1.00 88.62 101 SER A O 1
ATOM 847 N N . LYS A 1 102 ? 17.327 2.735 -19.760 1.00 87.31 102 LYS A N 1
ATOM 848 C CA . LYS A 1 102 ? 17.310 3.435 -18.466 1.00 87.31 102 LYS A CA 1
ATOM 849 C C . LYS A 1 102 ? 15.913 3.606 -17.898 1.00 87.31 102 LYS A C 1
ATOM 851 O O . LYS A 1 102 ? 15.722 3.447 -16.696 1.00 87.31 102 LYS A O 1
ATOM 856 N N . PHE A 1 103 ? 14.930 3.889 -18.745 1.00 90.31 103 PHE A N 1
ATOM 857 C CA . PHE A 1 103 ? 13.540 3.919 -18.307 1.00 90.31 103 PHE A CA 1
ATOM 858 C C . PHE A 1 103 ? 13.046 2.529 -17.882 1.00 90.31 103 PHE A C 1
ATOM 860 O O . PHE A 1 103 ? 12.400 2.408 -16.847 1.00 90.31 103 PHE A O 1
ATOM 867 N N . LEU A 1 104 ? 13.368 1.479 -18.643 1.00 89.19 104 LEU A N 1
ATOM 868 C CA . LEU A 1 104 ? 12.991 0.105 -18.311 1.00 89.19 104 LEU A CA 1
ATOM 869 C C . LEU A 1 104 ? 13.644 -0.359 -17.002 1.00 89.19 104 LEU A C 1
ATOM 871 O O . LEU A 1 104 ? 12.940 -0.848 -16.125 1.00 89.19 104 LEU A O 1
ATOM 875 N N . GLU A 1 105 ? 14.950 -0.127 -16.851 1.00 88.12 105 GLU A N 1
ATOM 876 C CA . GLU A 1 105 ? 15.725 -0.367 -15.627 1.00 88.12 105 GLU A CA 1
ATOM 877 C C . GLU A 1 105 ? 15.062 0.326 -14.431 1.00 88.12 105 GLU A C 1
ATOM 879 O O . GLU A 1 105 ? 14.751 -0.317 -13.432 1.00 88.12 105 GLU A O 1
ATOM 884 N N . PHE A 1 106 ? 14.759 1.624 -14.560 1.00 89.75 106 PHE A N 1
ATOM 885 C CA . PHE A 1 106 ? 14.070 2.389 -13.523 1.00 89.75 106 PHE A CA 1
ATOM 886 C C . PHE A 1 106 ? 12.735 1.747 -13.137 1.00 89.75 106 PHE A C 1
ATOM 888 O O . PHE A 1 106 ? 12.449 1.586 -11.953 1.00 89.75 106 PHE A O 1
ATOM 895 N N . VAL A 1 107 ? 11.911 1.362 -14.110 1.00 90.81 107 VAL A N 1
ATOM 896 C CA . VAL A 1 107 ? 10.594 0.785 -13.826 1.00 90.81 107 VAL A CA 1
ATOM 897 C C . VAL A 1 107 ? 10.699 -0.599 -13.170 1.00 90.81 107 VAL A C 1
ATOM 899 O O . VAL A 1 107 ? 9.972 -0.856 -12.211 1.00 90.81 107 VAL A O 1
ATOM 902 N N . ILE A 1 108 ? 11.619 -1.460 -13.620 1.00 87.75 108 ILE A N 1
ATOM 903 C CA . ILE A 1 108 ? 11.878 -2.775 -13.005 1.00 87.75 108 ILE A CA 1
ATOM 904 C C . ILE A 1 108 ? 12.332 -2.601 -11.554 1.00 87.75 108 ILE A C 1
ATOM 906 O O . ILE A 1 108 ? 11.776 -3.225 -10.651 1.00 87.75 108 ILE A O 1
ATOM 910 N N . VAL A 1 109 ? 13.288 -1.704 -11.308 1.00 87.19 109 VAL A N 1
ATOM 911 C CA . VAL A 1 109 ? 13.783 -1.420 -9.954 1.00 87.19 109 VAL A CA 1
ATOM 912 C C . VAL A 1 109 ? 12.660 -0.901 -9.053 1.00 87.19 109 VAL A C 1
ATOM 914 O O . VAL A 1 109 ? 12.542 -1.342 -7.911 1.00 87.19 109 VAL A O 1
ATOM 917 N N . ASN A 1 110 ? 11.794 -0.011 -9.550 1.00 89.94 110 ASN A N 1
ATOM 918 C CA . ASN A 1 110 ? 10.632 0.448 -8.781 1.00 89.94 110 ASN A CA 1
ATOM 919 C C . ASN A 1 110 ? 9.653 -0.688 -8.473 1.00 89.94 110 ASN A C 1
ATOM 921 O O . ASN A 1 110 ? 9.155 -0.761 -7.354 1.00 89.94 110 ASN A O 1
ATOM 925 N N . TYR A 1 111 ? 9.410 -1.596 -9.420 1.00 90.44 111 TYR A N 1
ATOM 926 C CA . TYR A 1 111 ? 8.557 -2.760 -9.184 1.00 90.44 111 TYR A CA 1
ATOM 927 C C . TYR A 1 111 ? 9.109 -3.652 -8.071 1.00 90.44 111 TYR A C 1
ATOM 929 O O . TYR A 1 111 ? 8.391 -3.970 -7.126 1.00 90.44 111 TYR A O 1
ATOM 937 N N . LEU A 1 112 ? 10.395 -4.002 -8.141 1.00 87.25 112 LEU A N 1
ATOM 938 C CA . LEU A 1 112 ? 11.055 -4.819 -7.119 1.00 87.25 112 LEU A CA 1
ATOM 939 C C . LEU A 1 112 ? 11.055 -4.128 -5.747 1.00 87.25 112 LEU A C 1
ATOM 941 O O . LEU A 1 112 ? 10.842 -4.778 -4.722 1.00 87.25 112 LEU A O 1
ATOM 945 N N . ASN A 1 113 ? 11.238 -2.806 -5.720 1.00 88.38 113 ASN A N 1
ATOM 946 C CA . ASN A 1 113 ? 11.133 -2.028 -4.490 1.00 88.38 113 ASN A CA 1
ATOM 947 C C . ASN A 1 113 ? 9.717 -2.065 -3.904 1.00 88.38 113 ASN A C 1
ATOM 949 O O . ASN A 1 113 ? 9.584 -2.251 -2.697 1.00 88.38 113 ASN A O 1
ATOM 953 N N . GLU A 1 114 ? 8.669 -1.931 -4.718 1.00 91.19 114 GLU A N 1
ATOM 954 C CA . GLU A 1 114 ? 7.288 -2.019 -4.229 1.00 91.19 114 GLU A CA 1
ATOM 955 C C . GLU A 1 114 ? 6.926 -3.427 -3.744 1.00 91.19 114 GLU A C 1
ATOM 957 O O . GLU A 1 114 ? 6.279 -3.547 -2.706 1.00 91.19 114 GLU A O 1
ATOM 962 N N . VAL A 1 115 ? 7.400 -4.491 -4.408 1.00 89.00 115 VAL A N 1
ATOM 963 C CA . VAL A 1 115 ? 7.255 -5.880 -3.919 1.00 89.00 115 VAL A CA 1
ATOM 964 C C . VAL A 1 115 ? 7.843 -6.014 -2.513 1.00 89.00 115 VAL A C 1
ATOM 966 O O . VAL A 1 115 ? 7.197 -6.548 -1.608 1.00 89.00 115 VAL A O 1
ATOM 969 N N . TYR A 1 116 ? 9.048 -5.480 -2.308 1.00 88.44 116 TYR A N 1
ATOM 970 C CA . TYR A 1 116 ? 9.698 -5.493 -1.003 1.00 88.44 116 TYR A CA 1
ATOM 971 C C . TYR A 1 116 ? 8.939 -4.655 0.039 1.00 88.44 116 TYR A C 1
ATOM 973 O O . TYR A 1 116 ? 8.672 -5.127 1.143 1.00 88.44 116 TYR A O 1
ATOM 981 N N . ILE A 1 117 ? 8.557 -3.420 -0.299 1.00 90.81 117 ILE A N 1
ATOM 982 C CA . ILE A 1 117 ? 7.824 -2.529 0.612 1.00 90.81 117 ILE A CA 1
ATOM 983 C C . ILE A 1 117 ? 6.488 -3.159 1.012 1.00 90.81 117 ILE A C 1
ATOM 985 O O . ILE A 1 117 ? 6.120 -3.121 2.187 1.00 90.81 117 ILE A O 1
ATOM 989 N N . LEU A 1 118 ? 5.773 -3.761 0.060 1.00 91.88 118 LEU A N 1
ATOM 990 C CA . LEU A 1 118 ? 4.534 -4.486 0.314 1.00 91.88 118 LEU A CA 1
ATOM 991 C C . LEU A 1 118 ? 4.764 -5.623 1.313 1.00 91.88 118 LEU A C 1
ATOM 993 O O . LEU A 1 118 ? 3.976 -5.776 2.248 1.00 91.88 118 LEU A O 1
ATOM 997 N N . SER A 1 119 ? 5.857 -6.370 1.150 1.00 91.31 119 SER A N 1
ATOM 998 C CA . SER A 1 119 ? 6.226 -7.441 2.068 1.00 91.31 119 SER A CA 1
ATOM 999 C C . SER A 1 119 ? 6.438 -6.935 3.499 1.00 91.31 119 SER A C 1
ATOM 1001 O O . SER A 1 119 ? 5.782 -7.391 4.436 1.00 91.31 119 SER A O 1
ATOM 1003 N N . GLU A 1 120 ? 7.313 -5.947 3.675 1.00 91.19 120 GLU A N 1
ATOM 1004 C CA . GLU A 1 120 ? 7.594 -5.356 4.990 1.00 91.19 120 GLU A CA 1
ATOM 1005 C C . GLU A 1 120 ? 6.330 -4.769 5.633 1.00 91.19 120 GLU A C 1
ATOM 1007 O O . GLU A 1 120 ? 6.082 -4.932 6.832 1.00 91.19 120 GLU A O 1
ATOM 1012 N N . ARG A 1 121 ? 5.484 -4.103 4.834 1.00 93.81 121 ARG A N 1
ATOM 1013 C CA . ARG A 1 121 ? 4.215 -3.530 5.301 1.00 93.81 121 ARG A CA 1
ATOM 1014 C C . ARG A 1 121 ? 3.250 -4.609 5.773 1.00 93.81 121 ARG A C 1
ATOM 1016 O O . ARG A 1 121 ? 2.614 -4.412 6.807 1.00 93.81 121 ARG A O 1
ATOM 1023 N N . LEU A 1 122 ? 3.138 -5.726 5.057 1.00 93.00 122 LEU A N 1
ATOM 1024 C CA . LEU A 1 122 ? 2.274 -6.843 5.440 1.00 93.00 122 LEU A CA 1
ATOM 1025 C C . LEU A 1 122 ? 2.733 -7.485 6.753 1.00 93.00 122 LEU A C 1
ATOM 1027 O O . LEU A 1 122 ? 1.913 -7.653 7.658 1.00 93.00 122 LEU A O 1
ATOM 1031 N N . GLU A 1 123 ? 4.032 -7.740 6.912 1.00 93.25 123 GLU A N 1
ATOM 1032 C CA . GLU A 1 123 ? 4.588 -8.267 8.163 1.00 93.25 123 GLU A CA 1
ATOM 1033 C C . GLU A 1 123 ? 4.407 -7.286 9.337 1.00 93.25 123 GLU A C 1
ATOM 1035 O O . GLU A 1 123 ? 4.015 -7.659 10.448 1.00 93.25 123 GLU A O 1
ATOM 1040 N N . ALA A 1 124 ? 4.661 -5.995 9.116 1.00 94.50 124 ALA A N 1
ATOM 1041 C CA . ALA A 1 124 ? 4.433 -4.980 10.138 1.00 94.50 124 ALA A CA 1
ATOM 1042 C C . ALA A 1 124 ? 2.944 -4.877 10.509 1.00 94.50 124 ALA A C 1
ATOM 1044 O O . ALA A 1 124 ? 2.599 -4.666 11.678 1.00 94.50 124 ALA A O 1
ATOM 1045 N N . TYR A 1 125 ? 2.053 -5.039 9.529 1.00 95.38 125 TYR A N 1
ATOM 1046 C CA . TYR A 1 125 ? 0.611 -4.951 9.707 1.00 95.38 125 TYR A CA 1
ATOM 1047 C C . TYR A 1 125 ? 0.051 -6.102 10.544 1.00 95.38 125 TYR A C 1
ATOM 1049 O O . TYR A 1 125 ? -0.691 -5.841 11.495 1.00 95.38 125 TYR A O 1
ATOM 1057 N N . THR A 1 126 ? 0.451 -7.349 10.277 1.00 94.88 126 THR A N 1
ATOM 1058 C CA . THR A 1 126 ? 0.033 -8.518 11.073 1.00 94.88 126 THR A CA 1
ATOM 1059 C C . THR A 1 126 ? 0.454 -8.367 12.536 1.00 94.88 126 THR A C 1
ATOM 1061 O O . THR A 1 126 ? -0.383 -8.447 13.442 1.00 94.88 126 THR A O 1
ATOM 1064 N N . LYS A 1 127 ? 1.723 -8.007 12.781 1.00 95.12 127 LYS A N 1
ATOM 1065 C CA . LYS A 1 127 ? 2.248 -7.709 14.127 1.00 95.12 127 LYS A CA 1
ATOM 1066 C C . LYS A 1 127 ? 1.477 -6.576 14.803 1.00 95.12 127 LYS A C 1
ATOM 1068 O O . LYS A 1 127 ? 1.206 -6.634 16.005 1.00 95.12 127 LYS A O 1
ATOM 1073 N N . LYS A 1 128 ? 1.119 -5.528 14.054 1.00 95.69 128 LYS A N 1
ATOM 1074 C CA . LYS A 1 128 ? 0.343 -4.394 14.571 1.00 95.69 128 LYS A CA 1
ATOM 1075 C C . LYS A 1 128 ? -1.060 -4.819 14.993 1.00 95.69 128 LYS A C 1
ATOM 1077 O O . LYS A 1 128 ? -1.484 -4.407 16.070 1.00 95.69 128 LYS A O 1
ATOM 1082 N N . ILE A 1 129 ? -1.761 -5.642 14.210 1.00 95.44 129 ILE A N 1
ATOM 1083 C CA . ILE A 1 129 ? -3.102 -6.113 14.582 1.00 95.44 129 ILE A CA 1
ATOM 1084 C C . ILE A 1 129 ? -3.041 -6.960 15.860 1.00 95.44 129 ILE A C 1
ATOM 1086 O O . ILE A 1 129 ? -3.791 -6.671 16.791 1.00 95.44 129 ILE A O 1
ATOM 1090 N N . ILE A 1 130 ? -2.108 -7.913 15.976 1.00 95.62 130 ILE A N 1
ATOM 1091 C CA . ILE A 1 130 ? -1.943 -8.714 17.208 1.00 95.62 130 ILE A CA 1
ATOM 1092 C C . ILE A 1 130 ? -1.744 -7.800 18.428 1.00 95.62 130 ILE A C 1
ATOM 1094 O O . ILE A 1 130 ? -2.400 -7.959 19.458 1.00 95.62 130 ILE A O 1
ATOM 1098 N N . ARG A 1 131 ? -0.889 -6.775 18.306 1.00 95.81 131 ARG A N 1
ATOM 1099 C CA . ARG A 1 131 ? -0.652 -5.801 19.386 1.00 95.81 131 ARG A CA 1
ATOM 1100 C C . ARG A 1 131 ? -1.907 -5.008 19.757 1.00 95.81 131 ARG A C 1
ATOM 1102 O O . ARG A 1 131 ? -2.107 -4.748 20.941 1.00 95.81 131 ARG A O 1
ATOM 1109 N N . LEU A 1 132 ? -2.738 -4.632 18.782 1.00 94.81 132 LEU A N 1
ATOM 1110 C CA . LEU A 1 132 ? -3.998 -3.918 19.027 1.00 94.81 132 LEU A CA 1
ATOM 1111 C C . LEU A 1 132 ? -5.012 -4.778 19.784 1.00 94.81 132 LEU A C 1
ATOM 1113 O O . LEU A 1 132 ? -5.718 -4.261 20.646 1.00 94.81 132 LEU A O 1
ATOM 1117 N N . TYR A 1 133 ? -5.037 -6.082 19.513 1.00 94.75 133 TYR A N 1
ATOM 1118 C CA . TYR A 1 133 ? -5.950 -7.020 20.162 1.00 94.75 133 TYR A CA 1
ATOM 1119 C C . TYR A 1 133 ? -5.403 -7.624 21.459 1.00 94.75 133 TYR A C 1
ATOM 1121 O O . TYR A 1 133 ? -6.127 -8.366 22.105 1.00 94.75 133 TYR A O 1
ATOM 1129 N N . LYS A 1 134 ? -4.183 -7.295 21.909 1.00 94.25 134 LYS A N 1
ATOM 1130 C CA . LYS A 1 134 ? -3.512 -7.963 23.049 1.00 94.25 134 LYS A CA 1
ATOM 1131 C C . LYS A 1 134 ? -4.346 -8.063 24.341 1.00 94.25 134 LYS A C 1
ATOM 1133 O O . LYS A 1 134 ? -4.112 -8.955 25.147 1.00 94.25 134 LYS A O 1
ATOM 1138 N N . LYS A 1 135 ? -5.281 -7.136 24.569 1.00 92.44 135 LYS A N 1
ATOM 1139 C CA . LYS A 1 135 ? -6.195 -7.123 25.732 1.00 92.44 135 LYS A CA 1
ATOM 1140 C C . LYS A 1 135 ? -7.671 -7.273 25.343 1.00 92.44 135 LYS A C 1
ATOM 1142 O O . LYS A 1 135 ? -8.546 -7.011 26.161 1.00 92.44 135 LYS A O 1
ATOM 1147 N N . HIS A 1 136 ? -7.946 -7.611 24.090 1.00 93.25 136 HIS A N 1
ATOM 1148 C CA . HIS A 1 136 ? -9.294 -7.789 23.575 1.00 93.25 136 HIS A CA 1
ATOM 1149 C C . HIS A 1 136 ? -9.760 -9.230 23.841 1.00 93.25 136 HIS A C 1
ATOM 1151 O O . HIS A 1 136 ? -8.950 -10.145 23.676 1.00 93.25 136 HIS A O 1
ATOM 1157 N N . PRO A 1 137 ? -11.039 -9.461 24.193 1.00 94.19 137 PRO A N 1
ATOM 1158 C CA . PRO A 1 137 ? -11.572 -10.811 24.414 1.00 94.19 137 PRO A CA 1
ATOM 1159 C C . PRO A 1 137 ? -11.317 -11.779 23.246 1.00 94.19 137 PRO A C 1
ATOM 1161 O O . PRO A 1 137 ? -11.056 -12.958 23.457 1.00 94.19 137 PRO A O 1
ATOM 1164 N N . ASP A 1 138 ? -11.306 -11.259 22.017 1.00 93.12 138 ASP A N 1
ATOM 1165 C CA . ASP A 1 138 ? -11.132 -12.053 20.791 1.00 93.12 138 ASP A CA 1
ATOM 1166 C C . ASP A 1 138 ? -9.673 -12.334 20.380 1.00 93.12 138 ASP A C 1
ATOM 1168 O O . ASP A 1 138 ? -9.443 -12.833 19.275 1.00 93.12 138 ASP A O 1
ATOM 1172 N N . ILE A 1 139 ? -8.670 -12.022 21.212 1.00 95.06 139 ILE A N 1
ATOM 1173 C CA . ILE A 1 139 ? -7.248 -12.155 20.833 1.00 95.06 139 ILE A CA 1
ATOM 1174 C C . ILE A 1 139 ? -6.893 -13.544 20.295 1.00 95.06 139 ILE A C 1
ATOM 1176 O O . ILE A 1 139 ? -6.264 -13.636 19.246 1.00 95.06 139 ILE A O 1
ATOM 1180 N N . ALA A 1 140 ? -7.359 -14.618 20.937 1.00 95.69 140 ALA A N 1
ATOM 1181 C CA . ALA A 1 140 ? -7.038 -15.985 20.525 1.00 95.69 140 ALA A CA 1
ATOM 1182 C C . ALA A 1 140 ? -7.552 -16.305 19.110 1.00 95.69 140 ALA A C 1
ATOM 1184 O O . ALA A 1 140 ? -6.874 -16.967 18.323 1.00 95.69 140 ALA A O 1
ATOM 1185 N N . LYS A 1 141 ? -8.743 -15.799 18.762 1.00 95.62 141 LYS A N 1
ATOM 1186 C CA . LYS A 1 141 ? -9.315 -15.953 17.422 1.00 95.62 141 LYS A CA 1
ATOM 1187 C C . LYS A 1 141 ? -8.515 -15.145 16.402 1.00 95.62 141 LYS A C 1
ATOM 1189 O O . LYS A 1 141 ? -8.138 -15.679 15.366 1.00 95.62 141 LYS A O 1
ATOM 1194 N N . VAL A 1 142 ? -8.234 -13.877 16.706 1.00 94.44 142 VAL A N 1
ATOM 1195 C CA . VAL A 1 142 ? -7.492 -12.976 15.810 1.00 94.44 142 VAL A CA 1
ATOM 1196 C C . VAL A 1 142 ? -6.075 -13.484 15.554 1.00 94.44 142 VAL A C 1
ATOM 1198 O O . VAL A 1 142 ? -5.626 -13.495 14.413 1.00 94.44 142 VAL 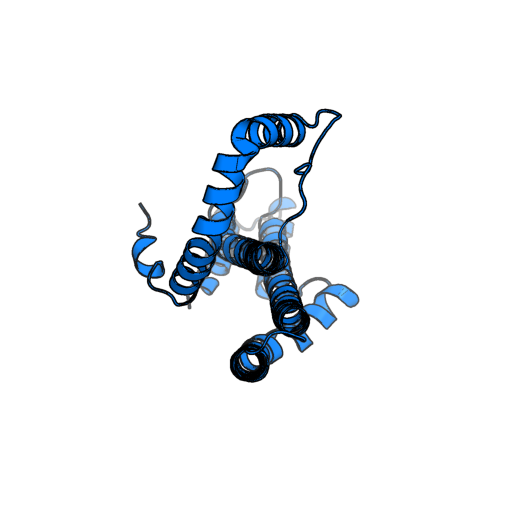A O 1
ATOM 12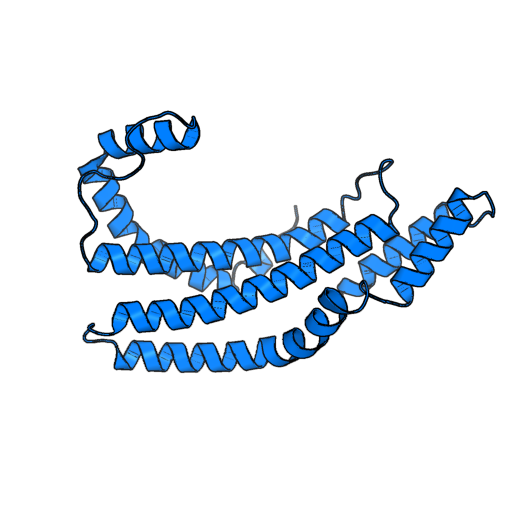01 N N . GLU A 1 143 ? -5.380 -13.941 16.591 1.00 95.62 143 GLU A N 1
ATOM 1202 C CA . GLU A 1 143 ? -4.022 -14.467 16.484 1.00 95.62 143 GLU A CA 1
ATOM 1203 C C . GLU A 1 143 ? -3.971 -15.716 15.599 1.00 95.62 143 GLU A C 1
ATOM 1205 O O . GLU A 1 143 ? -3.127 -15.792 14.710 1.00 95.62 143 GLU A O 1
ATOM 1210 N N . LYS A 1 144 ? -4.924 -16.645 15.747 1.00 95.88 144 LYS A N 1
ATOM 1211 C CA . LYS A 1 144 ? -5.024 -17.832 14.884 1.00 95.88 144 LYS A CA 1
ATOM 1212 C C . LYS A 1 144 ? -5.198 -17.472 13.401 1.00 95.88 144 LYS A C 1
ATOM 1214 O O . LYS A 1 144 ? -4.510 -18.036 12.546 1.00 95.88 144 LYS A O 1
ATOM 1219 N N . GLU A 1 145 ? -6.104 -16.544 13.093 1.00 94.19 145 GLU A N 1
ATOM 1220 C CA . GLU A 1 145 ? -6.338 -16.092 11.713 1.00 94.19 145 GLU A CA 1
ATOM 1221 C C . GLU A 1 145 ? -5.099 -15.382 11.143 1.00 94.19 145 GLU A C 1
ATOM 1223 O O . GLU A 1 145 ? -4.684 -15.648 10.014 1.00 94.19 145 GLU A O 1
ATOM 1228 N N . ILE A 1 146 ? -4.446 -14.534 11.945 1.00 94.19 146 ILE A N 1
ATOM 1229 C CA . ILE A 1 146 ? -3.234 -13.822 11.527 1.00 94.19 146 ILE A CA 1
ATOM 1230 C C . ILE A 1 146 ? -2.062 -14.771 11.308 1.00 94.19 146 ILE A C 1
ATOM 1232 O O . ILE A 1 146 ? -1.341 -14.591 10.336 1.00 94.19 146 ILE A O 1
ATOM 1236 N N . LEU A 1 147 ? -1.863 -15.780 12.156 1.00 92.00 147 LEU A N 1
ATOM 1237 C CA . LEU A 1 147 ? -0.797 -16.769 11.966 1.00 92.00 147 LEU A CA 1
ATOM 1238 C C . LEU A 1 147 ? -0.993 -17.571 10.676 1.00 92.00 147 LEU A C 1
ATOM 1240 O O . LEU A 1 147 ? -0.028 -17.863 9.971 1.00 92.00 147 LEU A O 1
ATOM 1244 N N . THR A 1 148 ? -2.245 -17.885 10.339 1.00 91.00 148 THR A N 1
ATOM 1245 C CA . THR A 1 148 ? -2.582 -18.547 9.072 1.00 91.00 148 THR A CA 1
ATOM 1246 C C . THR A 1 148 ? -2.237 -17.647 7.884 1.00 91.00 148 THR A C 1
ATOM 1248 O O . THR A 1 148 ? -1.600 -18.096 6.931 1.00 91.00 148 THR A O 1
ATOM 1251 N N . PHE A 1 149 ? -2.600 -16.365 7.963 1.00 89.06 149 PHE A N 1
ATOM 1252 C CA . PHE A 1 149 ? -2.264 -15.371 6.944 1.00 89.06 149 PHE A CA 1
ATOM 1253 C C . PHE A 1 149 ? -0.749 -15.145 6.815 1.00 89.06 149 PHE A C 1
ATOM 1255 O O . PHE A 1 149 ? -0.227 -15.140 5.705 1.00 89.06 149 PHE A O 1
ATOM 1262 N N . ASP A 1 150 ? -0.038 -15.005 7.935 1.00 89.56 150 ASP A N 1
ATOM 1263 C CA . ASP A 1 150 ? 1.410 -14.775 7.990 1.00 89.56 150 ASP A CA 1
ATOM 1264 C C . ASP A 1 150 ? 2.190 -15.939 7.371 1.00 89.56 150 ASP A C 1
ATOM 1266 O O . ASP A 1 150 ? 3.159 -15.712 6.652 1.00 89.56 150 ASP A O 1
ATOM 1270 N N . LYS A 1 151 ? 1.731 -17.182 7.574 1.00 89.69 151 LYS A N 1
ATOM 1271 C CA . LYS A 1 151 ? 2.315 -18.360 6.922 1.00 89.69 151 LYS A CA 1
ATOM 1272 C C . LYS A 1 151 ? 2.163 -18.300 5.401 1.00 89.69 151 LYS A C 1
ATOM 1274 O O . LYS A 1 151 ? 3.162 -18.385 4.697 1.00 89.69 151 LYS A O 1
ATOM 1279 N N . LEU A 1 152 ? 0.938 -18.102 4.903 1.00 87.50 152 LEU A N 1
ATOM 1280 C CA . LEU A 1 152 ? 0.676 -17.986 3.460 1.00 87.50 152 LEU A CA 1
ATOM 1281 C C . LEU A 1 152 ? 1.503 -16.862 2.830 1.00 87.50 152 LEU A C 1
ATOM 1283 O O . LEU A 1 152 ? 2.055 -17.008 1.743 1.00 87.50 152 LEU A O 1
ATOM 1287 N N . PHE A 1 153 ? 1.593 -15.738 3.533 1.00 86.62 153 PHE A N 1
ATOM 1288 C CA . PHE A 1 153 ? 2.362 -14.582 3.114 1.00 86.62 153 PHE A CA 1
ATOM 1289 C C . PHE A 1 153 ? 3.868 -14.879 3.055 1.00 86.62 153 PHE A C 1
ATOM 1291 O O . PHE A 1 153 ? 4.503 -14.618 2.035 1.00 86.62 153 PHE A O 1
ATOM 1298 N N . LYS A 1 154 ? 4.440 -15.480 4.101 1.00 86.44 154 LYS A N 1
ATOM 1299 C CA . LYS A 1 154 ? 5.850 -15.887 4.113 1.00 86.44 154 LYS A CA 1
ATOM 1300 C C . LYS A 1 154 ? 6.158 -16.868 2.993 1.00 86.44 154 LYS A C 1
ATOM 1302 O O . LYS A 1 154 ? 7.158 -16.688 2.311 1.00 86.44 154 LYS A O 1
ATOM 1307 N N . ASP A 1 155 ? 5.290 -17.840 2.744 1.00 86.31 155 ASP A N 1
ATOM 1308 C CA . ASP A 1 155 ? 5.488 -18.804 1.659 1.00 86.31 155 ASP A CA 1
ATOM 1309 C C . ASP A 1 155 ? 5.521 -18.113 0.276 1.00 86.31 155 ASP A C 1
ATOM 1311 O O . ASP A 1 155 ? 6.334 -18.478 -0.570 1.00 86.31 155 ASP A O 1
ATOM 1315 N N . LEU A 1 156 ? 4.712 -17.065 0.062 1.00 84.69 156 LEU A N 1
ATOM 1316 C CA . LEU A 1 156 ? 4.690 -16.280 -1.185 1.00 84.69 156 LEU A CA 1
ATOM 1317 C C . LEU A 1 156 ? 5.928 -15.385 -1.376 1.00 84.69 156 LEU A C 1
ATOM 1319 O O . LEU A 1 156 ? 6.426 -15.235 -2.496 1.00 84.69 156 LEU A O 1
ATOM 1323 N N . PHE A 1 157 ? 6.409 -14.753 -0.303 1.00 82.50 157 PHE A N 1
ATOM 1324 C CA . PHE A 1 157 ? 7.463 -13.736 -0.383 1.00 82.50 157 PHE A CA 1
ATOM 1325 C C . PHE A 1 157 ? 8.867 -14.263 -0.060 1.00 82.50 157 PHE A C 1
ATOM 1327 O O . PHE A 1 157 ? 9.844 -13.686 -0.537 1.00 82.50 157 PHE A O 1
ATOM 1334 N N . ASN A 1 158 ? 9.007 -15.376 0.666 1.00 76.88 158 ASN A N 1
ATOM 1335 C CA . ASN A 1 158 ? 10.312 -15.977 0.969 1.00 76.88 158 ASN A CA 1
ATOM 1336 C C . ASN A 1 158 ? 11.055 -16.429 -0.294 1.00 76.88 158 ASN A C 1
ATOM 1338 O O . ASN A 1 158 ? 12.283 -16.385 -0.318 1.00 76.88 158 ASN A O 1
ATOM 1342 N N . SER A 1 159 ? 10.337 -16.809 -1.357 1.00 69.38 159 SER A N 1
ATOM 1343 C CA . SER A 1 159 ? 10.956 -17.126 -2.648 1.00 69.38 159 SER A CA 1
ATOM 1344 C C . SER A 1 159 ? 11.487 -15.890 -3.385 1.00 69.38 159 SER A C 1
ATOM 1346 O O . SER A 1 159 ? 12.352 -16.028 -4.242 1.00 69.38 159 SER A O 1
ATOM 1348 N N . HIS A 1 160 ? 10.987 -14.690 -3.067 1.00 65.56 160 HIS A N 1
ATOM 1349 C CA . HIS A 1 160 ? 11.282 -13.454 -3.801 1.00 65.56 160 HIS A CA 1
ATOM 1350 C C . HIS A 1 160 ? 12.231 -12.508 -3.045 1.00 65.56 160 HIS A C 1
ATOM 1352 O O . HIS A 1 160 ? 13.089 -11.880 -3.660 1.00 65.56 160 HIS A O 1
ATOM 1358 N N . ASN A 1 161 ? 12.124 -12.402 -1.718 1.00 64.00 161 ASN A N 1
ATOM 1359 C CA . ASN A 1 161 ? 12.825 -11.359 -0.961 1.00 64.00 161 ASN A CA 1
ATOM 1360 C C . ASN A 1 161 ? 14.289 -11.667 -0.638 1.00 64.00 161 ASN A C 1
ATOM 1362 O O . ASN A 1 161 ? 15.101 -10.743 -0.610 1.00 64.00 161 ASN A O 1
ATOM 1366 N N . ASN A 1 162 ? 14.638 -12.931 -0.386 1.00 59.12 162 ASN A N 1
ATOM 1367 C CA . ASN A 1 162 ? 15.953 -13.250 0.181 1.00 59.12 162 ASN A CA 1
ATOM 1368 C C . ASN A 1 162 ? 17.102 -13.142 -0.832 1.00 59.12 162 ASN A C 1
ATOM 1370 O O . ASN A 1 162 ? 18.226 -12.875 -0.421 1.00 59.12 162 ASN A O 1
ATOM 1374 N N . ASN A 1 163 ? 16.823 -13.262 -2.135 1.00 59.56 163 ASN A N 1
ATOM 1375 C CA . ASN A 1 163 ? 17.870 -13.263 -3.164 1.00 59.56 163 ASN A CA 1
ATOM 1376 C C . ASN A 1 163 ? 17.841 -12.014 -4.057 1.00 59.56 163 ASN A C 1
ATOM 1378 O O . ASN A 1 163 ? 18.892 -11.460 -4.356 1.00 59.56 163 ASN A O 1
ATOM 1382 N N . LEU A 1 164 ? 16.660 -11.505 -4.435 1.00 60.09 164 LEU A N 1
ATOM 1383 C CA . LEU A 1 164 ? 16.582 -10.397 -5.395 1.00 60.09 164 LEU A CA 1
ATOM 1384 C C . LEU A 1 164 ? 17.063 -9.068 -4.794 1.00 60.09 164 LEU A C 1
ATOM 1386 O O . LEU A 1 164 ? 17.813 -8.335 -5.422 1.00 60.09 164 LEU A O 1
ATOM 1390 N N . ARG A 1 165 ? 16.682 -8.712 -3.563 1.00 61.47 165 ARG A N 1
ATOM 1391 C CA . ARG A 1 165 ? 17.032 -7.377 -3.040 1.00 61.47 165 ARG A CA 1
ATOM 1392 C C . ARG A 1 165 ? 18.437 -7.298 -2.442 1.00 61.47 165 ARG A C 1
ATOM 1394 O O . ARG A 1 165 ? 19.090 -6.266 -2.585 1.00 61.47 165 ARG A O 1
ATOM 1401 N N . GLY A 1 166 ? 18.889 -8.366 -1.781 1.00 58.28 166 GLY A N 1
ATOM 1402 C CA . GLY A 1 166 ? 20.184 -8.398 -1.094 1.00 58.28 166 GLY A CA 1
ATOM 1403 C C . GLY A 1 166 ? 21.351 -8.096 -2.034 1.00 58.28 166 GLY A C 1
ATOM 1404 O O . GLY A 1 166 ? 22.206 -7.276 -1.712 1.00 58.28 166 GLY A O 1
ATOM 1405 N N . GLU A 1 167 ? 21.333 -8.673 -3.234 1.00 58.69 167 GLU A N 1
ATOM 1406 C CA . GLU A 1 167 ? 22.387 -8.467 -4.230 1.00 58.69 167 GLU A CA 1
ATOM 1407 C C . GLU A 1 167 ? 22.212 -7.147 -5.001 1.00 58.69 167 GLU A C 1
ATOM 1409 O O . GLU A 1 167 ? 23.177 -6.392 -5.163 1.00 58.69 167 GLU A O 1
ATOM 1414 N N . HIS A 1 168 ? 20.979 -6.806 -5.403 1.00 58.62 168 HIS A N 1
ATOM 1415 C CA . HIS A 1 168 ? 20.706 -5.627 -6.238 1.00 58.62 168 HIS A CA 1
ATOM 1416 C C . HIS A 1 168 ? 20.794 -4.273 -5.510 1.00 58.62 168 HIS A C 1
ATOM 1418 O O . HIS A 1 168 ? 20.998 -3.240 -6.149 1.00 58.62 168 HIS A O 1
ATOM 1424 N N . VAL A 1 169 ? 20.609 -4.235 -4.186 1.00 58.97 169 VAL A N 1
ATOM 1425 C CA . VAL A 1 169 ? 20.675 -2.978 -3.410 1.00 58.97 169 VAL A CA 1
ATOM 1426 C C . VAL A 1 169 ? 22.062 -2.746 -2.816 1.00 58.97 169 VAL A C 1
ATOM 1428 O O . VAL A 1 169 ? 22.462 -1.594 -2.647 1.00 58.97 169 VAL A O 1
ATOM 1431 N N . HIS A 1 170 ? 22.808 -3.812 -2.516 1.00 52.03 170 HIS A N 1
ATOM 1432 C CA . HIS A 1 170 ? 24.067 -3.701 -1.776 1.00 52.03 170 HIS A CA 1
ATOM 1433 C C . HIS A 1 170 ? 25.326 -3.984 -2.599 1.00 52.03 170 HIS A C 1
ATOM 1435 O O . HIS A 1 170 ? 26.399 -3.563 -2.172 1.00 52.03 170 HIS A O 1
ATOM 1441 N N . VAL A 1 171 ? 25.230 -4.655 -3.755 1.00 58.97 171 VAL A N 1
ATOM 1442 C CA . VAL A 1 171 ? 26.423 -5.140 -4.472 1.00 58.97 171 VAL A CA 1
ATOM 1443 C C . VAL A 1 171 ? 26.530 -4.559 -5.880 1.00 58.97 171 VAL A C 1
ATOM 1445 O O . VAL A 1 171 ? 27.565 -3.981 -6.211 1.00 58.97 171 VAL A O 1
ATOM 1448 N N . ARG A 1 172 ? 25.486 -4.663 -6.712 1.00 60.09 172 ARG A N 1
ATOM 1449 C CA . ARG A 1 172 ? 25.472 -4.118 -8.086 1.00 60.09 172 ARG A CA 1
ATOM 1450 C C . ARG A 1 172 ? 24.067 -3.718 -8.512 1.00 60.09 172 ARG A C 1
ATOM 1452 O O . ARG A 1 172 ? 23.092 -4.208 -7.958 1.00 60.09 172 ARG A O 1
ATOM 1459 N N . ARG A 1 173 ? 23.958 -2.842 -9.520 1.00 67.88 173 ARG A N 1
ATOM 1460 C CA . ARG A 1 173 ? 22.668 -2.581 -10.186 1.00 67.88 173 ARG A CA 1
ATOM 1461 C C . ARG A 1 173 ? 22.105 -3.886 -10.752 1.00 67.88 173 ARG A C 1
ATOM 1463 O O . ARG A 1 173 ? 22.867 -4.808 -11.009 1.00 67.88 173 ARG A O 1
ATOM 1470 N N . PHE A 1 174 ? 20.785 -3.941 -10.929 1.00 70.06 174 PHE A N 1
ATOM 1471 C CA . PHE A 1 174 ? 20.090 -5.071 -11.545 1.00 70.06 174 PHE A CA 1
ATOM 1472 C C . PHE A 1 174 ? 20.787 -5.480 -12.854 1.00 70.06 174 PHE A C 1
ATOM 1474 O O . PHE A 1 174 ? 20.781 -4.715 -13.819 1.00 70.06 174 PHE A O 1
ATOM 1481 N N . GLU A 1 175 ? 21.442 -6.643 -12.843 1.00 71.75 175 GLU A N 1
ATOM 1482 C CA . GLU A 1 175 ? 22.122 -7.227 -13.998 1.00 71.75 175 GLU A CA 1
ATOM 1483 C C . GLU A 1 175 ? 21.162 -8.232 -14.636 1.00 71.75 175 GLU A C 1
ATOM 1485 O O . GLU A 1 175 ? 20.818 -9.248 -14.039 1.00 71.75 175 GLU A O 1
ATOM 1490 N N . ASP A 1 176 ? 20.711 -7.912 -15.841 1.00 83.75 176 ASP A N 1
ATOM 1491 C CA . ASP A 1 176 ? 19.864 -8.767 -16.664 1.00 83.75 176 ASP A CA 1
ATOM 1492 C C . ASP A 1 176 ? 20.421 -8.723 -18.084 1.00 83.75 176 ASP A C 1
ATOM 1494 O O . ASP A 1 176 ? 20.688 -7.641 -18.615 1.00 83.75 176 ASP A O 1
ATOM 1498 N N . ASP A 1 177 ? 20.669 -9.891 -18.674 1.00 85.12 177 ASP A N 1
ATOM 1499 C CA . ASP A 1 177 ? 21.368 -9.996 -19.958 1.00 85.12 177 ASP A CA 1
ATOM 1500 C C . ASP A 1 177 ? 20.601 -9.303 -21.090 1.00 85.12 177 ASP A C 1
ATOM 1502 O O . ASP A 1 177 ? 21.213 -8.656 -21.946 1.00 85.12 177 ASP A O 1
ATOM 1506 N N . ASP A 1 178 ? 19.267 -9.358 -21.069 1.00 84.31 178 ASP A N 1
ATOM 1507 C CA . ASP A 1 178 ? 18.423 -8.693 -22.060 1.00 84.31 178 ASP A CA 1
ATOM 1508 C C . ASP A 1 178 ? 18.452 -7.172 -21.883 1.00 84.31 178 ASP A C 1
ATOM 1510 O O . ASP A 1 178 ? 18.552 -6.426 -22.866 1.00 84.31 178 ASP A O 1
ATOM 1514 N N . LEU A 1 179 ? 18.427 -6.692 -20.638 1.00 86.56 179 LEU A N 1
ATOM 1515 C CA . LEU A 1 179 ? 18.566 -5.275 -20.326 1.00 86.56 179 LEU A CA 1
ATOM 1516 C C . LEU A 1 179 ? 19.959 -4.755 -20.699 1.00 86.56 179 LEU A C 1
ATOM 1518 O O . LEU A 1 179 ? 20.064 -3.712 -21.343 1.00 86.56 179 LEU A O 1
ATOM 1522 N N . ASN A 1 180 ? 21.018 -5.491 -20.366 1.00 86.75 180 ASN A N 1
ATOM 1523 C CA . ASN A 1 180 ? 22.401 -5.164 -20.716 1.00 86.75 180 ASN A CA 1
ATOM 1524 C C . ASN A 1 180 ? 22.589 -5.118 -22.236 1.00 86.75 180 ASN A C 1
ATOM 1526 O O . ASN A 1 180 ? 23.177 -4.172 -22.772 1.00 86.75 180 ASN A O 1
ATOM 1530 N N . ARG A 1 181 ? 22.020 -6.092 -22.954 1.00 86.75 181 ARG A N 1
ATOM 1531 C CA . ARG A 1 181 ? 21.985 -6.110 -24.418 1.00 86.75 181 ARG A CA 1
ATOM 1532 C C . ARG A 1 181 ? 21.242 -4.896 -24.974 1.00 86.75 181 ARG A C 1
ATOM 1534 O O . ARG A 1 181 ? 21.729 -4.271 -25.915 1.00 86.75 181 ARG A O 1
ATOM 1541 N N . LEU A 1 182 ? 20.103 -4.518 -24.392 1.00 87.00 182 LEU A N 1
ATOM 1542 C CA . LEU A 1 182 ? 19.359 -3.323 -24.797 1.00 87.00 182 LEU A CA 1
ATOM 1543 C C . LEU A 1 182 ? 20.159 -2.034 -24.552 1.00 87.00 182 LEU A C 1
ATOM 1545 O O . LEU A 1 182 ? 20.199 -1.181 -25.437 1.00 87.00 182 LEU A O 1
ATOM 1549 N N . VAL A 1 183 ? 20.827 -1.905 -23.400 1.00 88.38 183 VAL A N 1
ATOM 1550 C CA . VAL A 1 183 ? 21.732 -0.779 -23.102 1.00 88.38 183 VAL A CA 1
ATOM 1551 C C . VAL A 1 183 ? 22.814 -0.679 -24.176 1.00 88.38 183 VAL A C 1
ATOM 1553 O O . VAL A 1 183 ? 23.037 0.399 -24.722 1.00 88.38 183 VAL A O 1
ATOM 1556 N N . TYR A 1 184 ? 23.462 -1.795 -24.517 1.00 87.19 184 TYR A N 1
ATOM 1557 C CA . TYR A 1 184 ? 24.516 -1.821 -25.530 1.00 87.19 184 TYR A CA 1
ATOM 1558 C C . TYR A 1 184 ? 24.009 -1.372 -26.910 1.00 87.19 184 TYR A C 1
ATOM 1560 O O . TYR A 1 184 ? 24.643 -0.545 -27.570 1.00 87.19 184 TYR A O 1
ATOM 1568 N N . LEU A 1 185 ? 22.834 -1.854 -27.326 1.00 85.38 185 LEU A N 1
ATOM 1569 C CA . LEU A 1 185 ? 22.200 -1.442 -28.581 1.00 85.38 185 LEU A CA 1
ATOM 1570 C C . LEU A 1 185 ? 21.884 0.058 -28.613 1.00 85.38 185 LEU A C 1
ATOM 1572 O O . LEU A 1 185 ? 22.075 0.701 -29.646 1.00 85.38 185 LEU A O 1
ATOM 1576 N N . GLU A 1 186 ? 21.432 0.632 -27.499 1.00 85.12 186 GLU A N 1
ATOM 1577 C CA . GLU A 1 186 ? 21.181 2.073 -27.405 1.00 85.12 186 GLU A CA 1
ATOM 1578 C C . GLU A 1 186 ? 22.464 2.904 -27.434 1.00 85.12 186 GLU A C 1
ATOM 1580 O O . GLU A 1 186 ? 22.495 3.945 -28.090 1.00 85.12 186 GLU A O 1
ATOM 1585 N N . VAL A 1 187 ? 23.541 2.437 -26.794 1.00 87.19 187 VAL A N 1
ATOM 1586 C CA . VAL A 1 187 ? 24.858 3.090 -26.868 1.00 87.19 187 VAL A CA 1
ATOM 1587 C C . VAL A 1 187 ? 25.358 3.134 -28.313 1.00 87.19 187 VAL A C 1
ATOM 1589 O O . VAL A 1 187 ? 25.810 4.182 -28.773 1.00 87.19 187 VAL A O 1
ATOM 1592 N N . LEU A 1 188 ? 25.249 2.027 -29.056 1.00 82.81 188 LEU A N 1
ATOM 1593 C CA . LEU A 1 188 ? 25.626 1.990 -30.473 1.00 82.81 188 LEU A CA 1
ATOM 1594 C C . LEU A 1 188 ? 24.772 2.940 -31.323 1.00 82.81 188 LEU A C 1
ATOM 1596 O O . LEU A 1 188 ? 25.319 3.692 -32.131 1.00 82.81 188 LEU A O 1
ATOM 1600 N N . TYR A 1 189 ? 23.453 2.952 -31.099 1.00 81.88 189 TYR A N 1
ATOM 1601 C CA . TYR A 1 189 ? 22.518 3.859 -31.770 1.00 81.88 189 TYR A CA 1
ATOM 1602 C C . TYR A 1 189 ? 22.888 5.331 -31.561 1.00 81.88 189 TYR A C 1
ATOM 1604 O O . TYR A 1 189 ? 23.023 6.086 -32.524 1.00 81.88 189 TYR A O 1
ATOM 1612 N N . HIS A 1 190 ? 23.089 5.740 -30.307 1.00 80.88 190 HIS A N 1
ATOM 1613 C CA . HIS A 1 190 ? 23.376 7.131 -29.963 1.00 80.88 190 HIS A CA 1
ATOM 1614 C C . HIS A 1 190 ? 24.767 7.600 -30.412 1.00 80.88 190 HIS A C 1
ATOM 1616 O O . HIS A 1 190 ? 24.944 8.792 -30.651 1.00 80.88 190 HIS A O 1
ATOM 1622 N N . ASN A 1 191 ? 25.722 6.684 -30.595 1.00 82.44 191 ASN A N 1
ATOM 1623 C CA . ASN A 1 191 ? 27.071 6.991 -31.079 1.00 82.44 191 ASN A CA 1
ATOM 1624 C C . ASN A 1 191 ? 27.212 6.930 -32.614 1.00 82.44 191 ASN A C 1
ATOM 1626 O O . ASN A 1 191 ? 28.328 6.966 -33.125 1.00 82.44 191 ASN A O 1
ATOM 1630 N N . GLY A 1 192 ? 26.109 6.814 -33.365 1.00 70.00 192 GLY A N 1
ATOM 1631 C CA . GLY A 1 192 ? 26.129 6.791 -34.835 1.00 70.00 192 GLY A CA 1
ATOM 1632 C C . GLY A 1 192 ? 26.601 5.469 -35.454 1.00 70.00 192 GLY A C 1
ATOM 1633 O O . GLY A 1 192 ? 26.641 5.341 -36.678 1.00 70.00 192 GLY A O 1
ATOM 1634 N N . ASN A 1 193 ? 26.888 4.455 -34.632 1.00 62.00 193 ASN A N 1
ATOM 1635 C CA . ASN A 1 193 ? 27.267 3.110 -35.062 1.00 62.00 193 ASN A CA 1
ATOM 1636 C C . ASN A 1 193 ? 26.002 2.283 -35.305 1.00 62.00 193 ASN A C 1
ATOM 1638 O O . ASN A 1 193 ? 25.676 1.411 -34.524 1.00 62.00 193 ASN A O 1
ATOM 1642 N N . ASN A 1 194 ? 25.283 2.631 -36.368 1.00 61.41 194 ASN A N 1
ATOM 1643 C CA . ASN A 1 194 ? 23.905 2.303 -36.759 1.00 61.41 194 ASN A CA 1
ATOM 1644 C C . ASN A 1 194 ? 23.363 0.860 -36.517 1.00 61.41 194 ASN A C 1
ATOM 1646 O O . ASN A 1 194 ? 23.388 0.036 -37.435 1.00 61.41 194 ASN A O 1
ATOM 1650 N N . PRO A 1 195 ? 22.668 0.574 -35.395 1.00 57.44 195 PRO A N 1
ATOM 1651 C CA . PRO A 1 195 ? 21.442 -0.205 -35.426 1.00 57.44 195 PRO A CA 1
ATOM 1652 C C . PRO A 1 195 ? 20.291 0.730 -35.813 1.00 57.44 195 PRO A C 1
ATOM 1654 O O . PRO A 1 195 ? 20.072 1.768 -35.197 1.00 57.44 195 PRO A O 1
ATOM 1657 N N . ASN A 1 196 ? 19.528 0.357 -36.836 1.00 71.00 196 ASN A N 1
ATOM 1658 C CA . ASN A 1 196 ? 18.336 1.092 -37.261 1.00 71.00 196 ASN A CA 1
ATOM 1659 C C . ASN A 1 196 ? 17.401 1.350 -36.053 1.00 71.00 196 ASN A C 1
ATOM 1661 O O . ASN A 1 196 ? 17.128 0.416 -35.301 1.00 71.00 196 ASN A O 1
ATOM 1665 N N . ASP A 1 197 ? 16.859 2.565 -35.882 1.00 70.38 197 ASP A N 1
ATOM 1666 C CA . ASP A 1 197 ? 15.903 2.918 -34.805 1.00 70.38 197 ASP A CA 1
ATOM 1667 C C . ASP A 1 197 ? 14.749 1.897 -34.705 1.00 70.38 197 ASP A C 1
ATOM 1669 O O . ASP A 1 197 ? 14.303 1.506 -33.623 1.00 70.38 197 ASP A O 1
ATOM 1673 N N . LYS A 1 198 ? 14.314 1.342 -35.845 1.00 75.88 198 LYS A N 1
ATOM 1674 C CA . LYS A 1 198 ? 13.315 0.261 -35.893 1.00 75.88 198 LYS A CA 1
ATOM 1675 C C . LYS A 1 198 ? 13.738 -0.994 -35.118 1.00 75.88 198 LYS A C 1
ATOM 1677 O O . LYS A 1 198 ? 12.881 -1.628 -34.503 1.00 75.88 198 LYS A O 1
ATOM 1682 N N . PHE A 1 199 ? 15.023 -1.343 -35.129 1.00 78.31 199 PHE A N 1
ATOM 1683 C CA . PHE A 1 199 ? 15.570 -2.504 -34.429 1.00 78.31 199 PHE A CA 1
ATOM 1684 C C . PHE A 1 199 ? 15.555 -2.301 -32.911 1.00 78.31 199 PHE A C 1
ATOM 1686 O O . PHE A 1 199 ? 14.942 -3.106 -32.211 1.00 78.31 199 PHE A O 1
ATOM 1693 N N . VAL A 1 200 ? 16.103 -1.188 -32.409 1.00 75.50 200 VAL A N 1
ATOM 1694 C CA . VAL A 1 200 ? 16.076 -0.840 -30.972 1.00 75.50 200 VAL A CA 1
ATOM 1695 C C . VAL A 1 200 ? 14.634 -0.779 -30.459 1.00 75.50 200 VAL A C 1
ATOM 1697 O O . VAL A 1 200 ? 14.296 -1.356 -29.424 1.00 75.50 200 VAL A O 1
ATOM 1700 N N . ASN A 1 201 ? 13.738 -0.163 -31.236 1.00 77.38 201 ASN A N 1
ATOM 1701 C CA . ASN A 1 201 ? 12.308 -0.134 -30.941 1.00 77.38 201 ASN A CA 1
ATOM 1702 C C . ASN A 1 201 ? 11.678 -1.531 -30.862 1.00 77.38 201 ASN A C 1
ATOM 1704 O O . ASN A 1 201 ? 10.769 -1.741 -30.055 1.00 77.38 201 ASN A O 1
ATOM 1708 N N . SER A 1 202 ? 12.117 -2.472 -31.699 1.00 83.12 202 SER A N 1
ATOM 1709 C CA . SER A 1 202 ? 11.611 -3.845 -31.695 1.00 83.12 202 SER A CA 1
ATOM 1710 C C . SER A 1 202 ? 12.102 -4.642 -30.485 1.00 83.12 202 SER A C 1
ATOM 1712 O O . SER A 1 202 ? 11.287 -5.297 -29.839 1.00 83.12 202 SER A O 1
ATOM 1714 N N . GLU A 1 203 ? 13.380 -4.519 -30.115 1.00 81.88 203 GLU A N 1
ATOM 1715 C CA . GLU A 1 203 ? 13.951 -5.208 -28.952 1.00 81.88 203 GLU A CA 1
ATOM 1716 C C . GLU A 1 203 ? 13.340 -4.682 -27.650 1.00 81.88 203 GLU A C 1
ATOM 1718 O O . GLU A 1 203 ? 12.920 -5.469 -26.806 1.00 81.88 203 GLU A O 1
ATOM 1723 N N . TYR A 1 204 ? 13.135 -3.365 -27.538 1.00 77.56 204 TYR A N 1
ATOM 1724 C CA . TYR A 1 204 ? 12.401 -2.780 -26.414 1.00 77.56 204 TYR A CA 1
ATOM 1725 C C . TYR A 1 204 ? 10.976 -3.345 -26.281 1.00 77.56 204 TYR A C 1
ATOM 1727 O O . TYR A 1 204 ? 10.527 -3.691 -25.189 1.00 77.56 204 TYR A O 1
ATOM 1735 N N . LYS A 1 205 ? 10.248 -3.479 -27.399 1.00 82.44 205 LYS A N 1
ATOM 1736 C CA . LYS A 1 205 ? 8.900 -4.071 -27.390 1.00 82.44 205 LYS A CA 1
ATOM 1737 C C . LYS A 1 205 ? 8.917 -5.547 -26.985 1.00 82.44 205 LYS A C 1
ATOM 1739 O O . LYS A 1 205 ? 7.991 -5.972 -26.297 1.00 82.44 205 LYS A O 1
ATOM 1744 N N . LYS A 1 206 ? 9.937 -6.312 -27.392 1.00 83.81 206 LYS A N 1
ATOM 1745 C CA . LYS A 1 206 ? 10.117 -7.714 -26.977 1.00 83.81 206 LYS A CA 1
ATOM 1746 C C . LYS A 1 206 ? 10.377 -7.820 -25.475 1.00 83.81 206 LYS A C 1
ATOM 1748 O O . LYS A 1 206 ? 9.689 -8.599 -24.821 1.00 83.81 206 LYS A O 1
ATOM 1753 N N . ALA A 1 207 ? 11.265 -6.984 -24.935 1.00 78.31 207 ALA A N 1
ATOM 1754 C CA . ALA A 1 207 ? 11.564 -6.939 -23.504 1.00 78.31 207 ALA A CA 1
ATOM 1755 C C . ALA A 1 207 ? 10.308 -6.639 -22.664 1.00 78.31 207 ALA A C 1
ATOM 1757 O O . ALA A 1 207 ? 10.055 -7.286 -21.654 1.00 78.31 207 ALA A O 1
ATOM 1758 N N . ILE A 1 208 ? 9.440 -5.730 -23.127 1.00 77.75 208 ILE A N 1
ATOM 1759 C CA . ILE A 1 208 ? 8.150 -5.474 -22.460 1.00 77.75 208 ILE A CA 1
ATOM 1760 C C . ILE A 1 208 ? 7.184 -6.664 -22.592 1.00 77.75 208 ILE 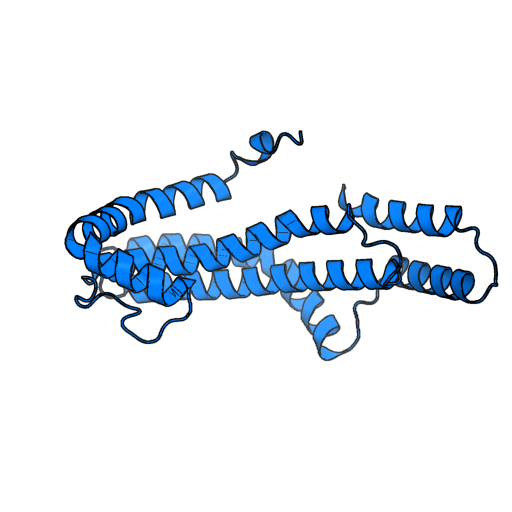A C 1
ATOM 1762 O O . ILE A 1 208 ? 6.409 -6.936 -21.675 1.00 77.75 208 ILE A O 1
ATOM 1766 N N . ALA A 1 209 ? 7.173 -7.352 -23.737 1.00 73.38 209 ALA A N 1
ATOM 1767 C CA . ALA A 1 209 ? 6.221 -8.426 -24.019 1.00 73.38 209 ALA A CA 1
ATOM 1768 C C . ALA A 1 209 ? 6.475 -9.708 -23.209 1.00 73.38 209 ALA A C 1
ATOM 1770 O O . ALA A 1 209 ? 5.535 -10.481 -23.022 1.00 73.38 209 ALA A O 1
ATOM 1771 N N . PHE A 1 210 ? 7.696 -9.921 -22.710 1.00 52.72 210 PHE A N 1
ATOM 1772 C CA . PHE A 1 210 ? 8.045 -11.092 -21.899 1.00 52.72 210 PHE A CA 1
ATOM 1773 C C . PHE A 1 210 ? 7.286 -11.135 -20.557 1.00 52.72 210 PHE A C 1
ATOM 1775 O O . PHE A 1 210 ? 6.965 -12.212 -20.075 1.00 52.72 210 PHE A O 1
ATOM 1782 N N . ASN A 1 211 ? 6.835 -9.982 -20.046 1.00 47.84 211 ASN A N 1
ATOM 1783 C CA . ASN A 1 211 ? 6.003 -9.861 -18.836 1.00 47.84 211 ASN A CA 1
ATOM 1784 C C . ASN A 1 211 ? 4.526 -10.298 -19.008 1.00 47.84 211 ASN A C 1
ATOM 1786 O O . ASN A 1 211 ? 3.679 -9.946 -18.188 1.00 47.84 211 ASN A O 1
ATOM 1790 N N . LYS A 1 212 ? 4.170 -10.993 -20.099 1.00 42.50 212 LYS A N 1
ATOM 1791 C CA . LYS A 1 212 ? 2.802 -11.495 -20.355 1.00 42.50 212 LYS A CA 1
ATOM 1792 C C . LYS A 1 212 ? 2.644 -13.014 -20.237 1.00 42.50 212 LYS A C 1
ATOM 1794 O O . LYS A 1 212 ? 1.521 -13.489 -20.415 1.00 42.50 212 LYS A O 1
ATOM 1799 N N . LYS A 1 213 ? 3.727 -13.758 -20.021 1.00 34.59 213 LYS A N 1
ATOM 1800 C CA . LYS A 1 213 ? 3.682 -15.193 -19.715 1.00 34.59 213 LYS A CA 1
ATOM 1801 C C . LYS A 1 213 ? 3.798 -15.391 -18.215 1.00 34.59 213 LYS A C 1
ATOM 1803 O O . LYS A 1 213 ? 3.128 -16.324 -17.730 1.00 34.59 213 LYS A O 1
#

Sequence (213 aa):
MDDRSKYTQGGYEKFRKAVFAMSKPVLDKRFNENRNEWIVITKNILFNQKGQKTFSKPPTKEEEIILKIRGGFNEIALSYDSMTEIPLYLKKYPQKLIWKSKFLEFVIVNYLNEVYILSERLEAYTKKIIRLYKKHPDIAKVEKEILTFDKLFKDLFNSHNNNLRGEHVHVRRFEDDDLNRLVYLEVLYHNGNNPNDKFVNSEYKKAIAFNKK

pLDDT: mean 84.82, std 14.17, range [34.59, 98.0]

Foldseek 3Di:
DPPCVVVCVDPLNVVVVVLCVLLVVLVVVCCVVCVVLVVVLCCCVVVVNPDDVDDPDDDDLVNVLSVLLSVLVVQLVVLVVVLVCLLVVLVVPPPDDDQLLVVVLVSVVSNLVSLVSSLVSLVVSLVVNLVSCVPPPCSVVSVVVSVVVVVVSCVVCVVRPPPPCVCCPPPHPDDDPLSVVLVVQVVCVVVVVDDDPVVSVVSSVVVSCVVPD

Secondary structure (DSSP, 8-state):
---GGGGTTSHHHHHHHHHHHHHHHHHHHHHHHTHHHHHHHHHHHHTT-SS--S-SSPPPHHHHHHHHHHHHHHHHHHHHHHHHHHHHHHHS--TTTS-HHHHHHHHHHHHHHHHHHHHHHHHHHHHHHHHHHTTSTTHHHHHHHHHHHHHHHHHHHHHHHHHHHHHHHHT-S---HHHHHHHHHHHHHHTT----HHHHHHHHHHHHHGGG-